Protein AF-A0A376U9Q4-F1 (afdb_monomer)

Nearest PDB structures (foldseek):
  2p2d-assembly1_C  TM=9.957E-01  e=1.072E-28  Escherichia coli
  3ntx-assembly1_A  TM=9.933E-01  e=1.087E-26  Yersinia pestis CO92
  7r6a-assembly1_B  TM=9.869E-01  e=3.652E-27  Yersinia pestis
  7r6b-assembly1_A  TM=9.913E-01  e=2.201E-26  Yersinia pestis
  7r6a-assembly1_A  TM=9.857E-01  e=1.405E-26  Yersinia pestis

Sequence (189 aa):
MQKKSIYVAYTGGTIGMQRSEQGYIPVSGHLQRQLALMPEFHRPEMPDFTIHEYTPLMDSSDMTPEDWQHIAEDIKAHYDDYDGFVILHGTDTMAYTASALSFMLENLGKPVIVTGSQIPLAELRSDGQINLLNALYVAANYPINEVTLFSITDCIAATALPKPMPMVLMRLPLQTFLRYWKLVSIFVV

Structure (mmCIF, N/CA/C/O backbone):
data_AF-A0A376U9Q4-F1
#
_entry.id   AF-A0A376U9Q4-F1
#
loop_
_atom_site.group_PDB
_atom_site.id
_atom_site.type_symbol
_atom_site.label_atom_id
_atom_site.label_alt_id
_atom_site.label_comp_id
_atom_site.label_asym_id
_atom_site.label_entity_id
_atom_site.label_seq_id
_atom_site.pdbx_PDB_ins_code
_atom_site.Cartn_x
_atom_site.Cartn_y
_atom_site.Cartn_z
_atom_site.occupancy
_atom_site.B_iso_or_equiv
_atom_site.auth_seq_id
_atom_site.auth_comp_id
_atom_site.auth_asym_id
_atom_site.auth_atom_id
_atom_site.pdbx_PDB_model_num
ATOM 1 N N . MET A 1 1 ? -11.060 -3.683 23.385 1.00 64.06 1 MET A N 1
ATOM 2 C CA . MET A 1 1 ? -11.154 -2.928 22.117 1.00 64.06 1 MET A CA 1
ATOM 3 C C . MET A 1 1 ? -11.288 -3.928 20.988 1.00 64.06 1 MET A C 1
ATOM 5 O O . MET A 1 1 ? -10.670 -4.981 21.077 1.00 64.06 1 MET A O 1
ATOM 9 N N . GLN A 1 2 ? -12.126 -3.644 19.993 1.00 82.81 2 GLN A N 1
ATOM 10 C CA . GLN A 1 2 ? -12.259 -4.490 18.806 1.00 82.81 2 GLN A CA 1
ATOM 11 C C . GLN A 1 2 ? -10.971 -4.408 17.978 1.00 82.81 2 GLN A C 1
ATOM 13 O O . GLN A 1 2 ? -10.415 -3.318 17.831 1.00 82.81 2 GLN A O 1
ATOM 18 N N . LYS A 1 3 ? -10.487 -5.555 17.491 1.00 91.69 3 LYS A N 1
ATOM 19 C CA . LYS A 1 3 ? -9.317 -5.618 16.612 1.00 91.69 3 LYS A CA 1
ATOM 20 C C . LYS A 1 3 ? -9.657 -4.921 15.291 1.00 91.69 3 LYS A C 1
ATOM 22 O O . LYS A 1 3 ? -10.745 -5.130 14.760 1.00 91.69 3 LYS A O 1
ATOM 27 N N . LYS A 1 4 ? -8.765 -4.046 14.832 1.00 97.00 4 LYS A N 1
ATOM 28 C CA . LYS A 1 4 ? -8.937 -3.265 13.603 1.00 97.00 4 LYS A CA 1
ATOM 29 C C . LYS A 1 4 ? -8.665 -4.125 12.375 1.00 97.00 4 LYS A C 1
ATOM 31 O O . LYS A 1 4 ? -7.801 -4.996 12.447 1.00 97.00 4 LYS A O 1
ATOM 36 N N . SER A 1 5 ? -9.375 -3.857 11.281 1.00 98.06 5 SER A N 1
ATOM 37 C CA . SER A 1 5 ? -9.178 -4.527 9.991 1.00 98.06 5 SER A CA 1
ATOM 38 C C . SER A 1 5 ? -8.695 -3.525 8.945 1.00 98.06 5 SER A C 1
ATOM 40 O O . SER A 1 5 ? -9.362 -2.520 8.702 1.00 98.06 5 SER A O 1
ATOM 42 N N . ILE A 1 6 ? -7.537 -3.775 8.335 1.00 98.56 6 ILE A N 1
ATOM 43 C CA . ILE A 1 6 ? -6.883 -2.869 7.381 1.00 98.56 6 ILE A CA 1
ATOM 44 C C . ILE A 1 6 ? -6.894 -3.474 5.976 1.00 98.56 6 ILE A C 1
ATOM 46 O O . ILE A 1 6 ? -6.495 -4.621 5.769 1.00 98.56 6 ILE A O 1
ATOM 50 N N . TYR A 1 7 ? -7.321 -2.692 4.991 1.00 98.81 7 TYR A N 1
ATOM 51 C CA . TYR A 1 7 ? -7.231 -3.081 3.589 1.00 98.81 7 TYR A CA 1
ATOM 52 C C . TYR A 1 7 ? -5.847 -2.757 3.037 1.00 98.81 7 TYR A C 1
ATOM 54 O O . TYR A 1 7 ? -5.344 -1.651 3.234 1.00 98.81 7 TYR A O 1
ATOM 62 N N . VAL A 1 8 ? -5.236 -3.698 2.325 1.00 98.75 8 VAL A N 1
ATOM 63 C CA . VAL A 1 8 ? -3.934 -3.518 1.684 1.00 98.75 8 VAL A CA 1
ATOM 64 C C . VAL A 1 8 ? -4.102 -3.667 0.176 1.00 98.75 8 VAL A C 1
ATOM 66 O O . VAL A 1 8 ? -4.227 -4.782 -0.329 1.00 98.75 8 VAL A O 1
ATOM 69 N N . ALA A 1 9 ? -4.066 -2.550 -0.547 1.00 98.62 9 ALA A N 1
ATOM 70 C CA . ALA A 1 9 ? -4.024 -2.553 -2.004 1.00 98.62 9 ALA A CA 1
ATOM 71 C C . ALA A 1 9 ? -2.575 -2.766 -2.455 1.00 98.62 9 ALA A C 1
ATOM 73 O O . ALA A 1 9 ? -1.738 -1.870 -2.325 1.00 98.62 9 ALA A O 1
ATOM 74 N N . TYR A 1 10 ? -2.260 -3.955 -2.964 1.00 98.44 10 TYR A N 1
ATOM 75 C CA . TYR A 1 10 ? -0.964 -4.243 -3.564 1.00 98.44 10 TYR A CA 1
ATOM 76 C C . TYR A 1 10 ? -0.997 -3.912 -5.052 1.00 98.44 10 TYR A C 1
ATOM 78 O O . TYR A 1 10 ? -1.326 -4.756 -5.886 1.00 98.44 10 TYR A O 1
ATOM 86 N N . THR A 1 11 ? -0.668 -2.655 -5.361 1.00 97.62 11 THR A N 1
ATOM 87 C CA . THR A 1 11 ? -0.700 -2.126 -6.728 1.00 97.62 11 THR A CA 1
ATOM 88 C C . THR A 1 11 ? 0.536 -2.536 -7.514 1.00 97.62 11 THR A C 1
ATOM 90 O O . THR A 1 11 ? 0.445 -2.761 -8.715 1.00 97.62 11 THR A O 1
ATOM 93 N N . GLY A 1 12 ? 1.683 -2.671 -6.843 1.00 95.94 12 GLY A N 1
ATOM 94 C CA . GLY A 1 12 ? 2.939 -3.068 -7.463 1.00 95.94 12 GLY A CA 1
ATOM 95 C C . GLY A 1 12 ? 4.167 -2.594 -6.698 1.00 95.94 12 GLY A C 1
ATOM 96 O O . GLY A 1 12 ? 4.143 -2.394 -5.482 1.00 95.94 12 GLY A O 1
ATOM 97 N N . GLY A 1 13 ? 5.267 -2.437 -7.428 1.00 94.56 13 GLY A N 1
ATOM 98 C CA . GLY A 1 13 ? 6.561 -2.060 -6.868 1.00 94.56 13 GLY A CA 1
ATOM 99 C C . GLY A 1 13 ? 7.387 -3.221 -6.311 1.00 94.56 13 GLY A C 1
ATOM 100 O O . GLY A 1 13 ? 6.936 -4.363 -6.176 1.00 94.56 13 GLY A O 1
ATOM 101 N N . THR A 1 14 ? 8.633 -2.893 -5.973 1.00 94.94 14 THR A N 1
ATOM 102 C CA . THR A 1 14 ? 9.690 -3.840 -5.591 1.00 94.94 14 THR A CA 1
ATOM 103 C C . THR A 1 14 ? 9.356 -4.674 -4.354 1.00 94.94 14 THR A C 1
ATOM 105 O O . THR A 1 14 ? 9.837 -5.799 -4.232 1.00 94.94 14 THR A O 1
ATOM 108 N N . ILE A 1 15 ? 8.496 -4.177 -3.457 1.00 96.19 15 ILE A N 1
ATOM 109 C CA . ILE A 1 15 ? 8.206 -4.806 -2.159 1.00 96.19 15 ILE A CA 1
ATOM 110 C C . ILE A 1 15 ? 7.733 -6.261 -2.259 1.00 96.19 15 ILE A C 1
ATOM 112 O O . ILE A 1 15 ? 8.136 -7.081 -1.438 1.00 96.19 15 ILE A O 1
ATOM 116 N N . GLY A 1 16 ? 6.926 -6.606 -3.263 1.00 94.06 16 GLY A N 1
ATOM 117 C CA . GLY A 1 16 ? 6.430 -7.973 -3.462 1.00 94.06 16 GLY A CA 1
ATOM 118 C C . GLY A 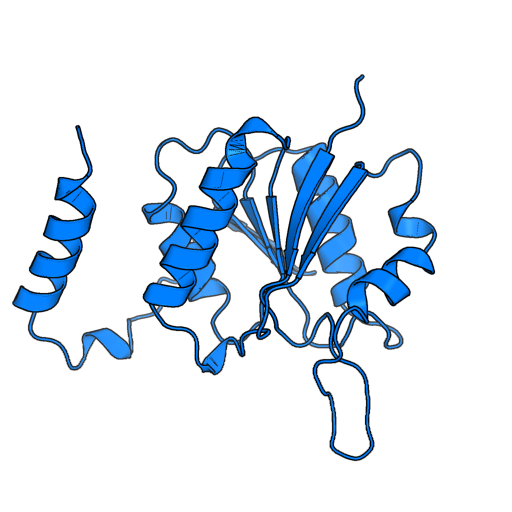1 16 ? 7.156 -8.763 -4.554 1.00 94.06 16 GLY A C 1
ATOM 119 O O . GLY A 1 16 ? 6.706 -9.853 -4.908 1.00 94.06 16 GLY A O 1
ATOM 120 N N . MET A 1 17 ? 8.259 -8.240 -5.102 1.00 94.88 17 MET A N 1
ATOM 121 C CA . MET A 1 17 ? 9.028 -8.931 -6.137 1.00 94.88 17 MET A CA 1
ATOM 122 C C . MET A 1 17 ? 9.872 -10.079 -5.570 1.00 94.88 17 MET A C 1
ATOM 124 O O . MET A 1 17 ? 10.271 -10.085 -4.409 1.00 94.88 17 MET A O 1
ATOM 128 N N . GLN A 1 18 ? 10.192 -11.046 -6.425 1.00 93.88 18 GLN A N 1
ATOM 129 C CA . GLN A 1 18 ? 11.070 -12.166 -6.110 1.00 93.88 18 GLN A CA 1
ATOM 130 C C . GLN A 1 18 ? 12.381 -12.045 -6.891 1.00 93.88 18 GLN A C 1
ATOM 132 O O . GLN A 1 18 ? 12.393 -11.658 -8.061 1.00 93.88 18 GLN A O 1
ATOM 137 N N . ARG A 1 19 ? 13.501 -12.418 -6.265 1.00 91.62 19 ARG A N 1
ATOM 138 C CA . ARG A 1 19 ? 14.797 -12.495 -6.943 1.00 91.62 19 ARG A CA 1
ATOM 139 C C . ARG A 1 19 ? 14.831 -13.627 -7.970 1.00 91.62 19 ARG A C 1
ATOM 141 O O . ARG A 1 19 ? 14.451 -14.759 -7.676 1.00 91.62 19 ARG A O 1
ATOM 148 N N . SER A 1 20 ? 15.345 -13.316 -9.155 1.00 91.81 20 SER A N 1
ATOM 149 C CA . SER A 1 20 ? 15.610 -14.248 -10.253 1.00 91.81 20 SER A CA 1
ATOM 150 C C . SER A 1 20 ? 17.009 -14.015 -10.839 1.00 91.81 20 SER A C 1
ATOM 152 O O . SER A 1 20 ? 17.710 -13.077 -10.449 1.00 91.81 20 SER A O 1
ATOM 154 N N . GLU A 1 21 ? 17.419 -14.843 -11.803 1.00 90.12 21 GLU A N 1
ATOM 155 C CA . GLU A 1 21 ? 18.674 -14.649 -12.549 1.00 90.12 21 GLU A CA 1
ATOM 156 C C . GLU A 1 21 ? 18.692 -13.343 -13.365 1.00 90.12 21 GLU A C 1
ATOM 158 O O . GLU A 1 21 ? 19.761 -12.806 -13.642 1.00 90.12 21 GLU A O 1
ATOM 163 N N . GLN A 1 22 ? 17.518 -12.805 -13.711 1.00 87.25 22 GLN A N 1
ATOM 164 C CA . GLN A 1 22 ? 17.353 -11.577 -14.497 1.00 87.25 22 GLN A CA 1
ATOM 165 C C . GLN A 1 22 ? 17.114 -10.331 -13.625 1.00 87.25 22 GLN A C 1
ATOM 167 O O . GLN A 1 22 ? 16.769 -9.272 -14.140 1.00 87.25 22 GLN A O 1
ATOM 172 N N . GLY A 1 23 ? 17.296 -10.443 -12.306 1.00 90.00 23 GLY A N 1
ATOM 173 C CA . GLY A 1 23 ? 16.960 -9.393 -11.343 1.00 90.00 23 GLY A CA 1
ATOM 174 C C . GLY A 1 23 ? 15.641 -9.669 -10.622 1.00 90.00 23 GLY A C 1
ATOM 175 O O . GLY A 1 23 ? 15.227 -10.823 -10.487 1.00 90.00 23 GLY A O 1
ATOM 176 N N . TYR A 1 24 ? 14.999 -8.623 -10.106 1.00 91.62 24 TYR A N 1
ATOM 177 C CA . TYR A 1 24 ? 13.727 -8.748 -9.393 1.00 91.62 24 TYR A CA 1
ATOM 178 C C . TYR A 1 24 ? 12.557 -8.791 -10.371 1.00 91.62 24 TYR A C 1
ATOM 180 O O . TYR A 1 24 ? 12.460 -7.954 -11.263 1.00 91.62 24 TYR A O 1
ATOM 188 N N . ILE A 1 25 ? 11.682 -9.779 -10.196 1.00 91.81 25 ILE A N 1
ATOM 189 C CA . ILE A 1 25 ? 10.509 -9.987 -11.046 1.00 91.81 25 ILE A CA 1
ATOM 190 C C . ILE A 1 25 ? 9.232 -10.041 -10.199 1.00 91.81 25 ILE A C 1
ATOM 192 O O . ILE A 1 25 ? 9.258 -10.583 -9.087 1.00 91.81 25 ILE A O 1
ATOM 196 N N . PRO A 1 26 ? 8.100 -9.512 -10.693 1.00 91.75 26 PRO A N 1
ATOM 197 C CA . PRO A 1 26 ? 6.814 -9.692 -10.035 1.00 91.75 26 PRO A CA 1
ATOM 198 C C . PRO A 1 26 ? 6.381 -11.160 -10.126 1.00 91.75 26 PRO A C 1
ATOM 200 O O . PRO A 1 26 ? 6.439 -11.776 -11.191 1.00 91.75 26 PRO A O 1
ATOM 203 N N . VAL A 1 27 ? 5.933 -11.732 -9.008 1.00 92.88 27 VAL A N 1
ATOM 204 C CA . VAL A 1 27 ? 5.419 -13.107 -8.951 1.00 92.88 27 VAL A CA 1
ATOM 205 C C . VAL A 1 27 ? 4.092 -13.098 -8.209 1.00 92.88 27 VAL A C 1
ATOM 207 O O . VAL A 1 27 ? 4.044 -12.764 -7.026 1.00 92.88 27 VAL A O 1
ATOM 210 N N . SER A 1 28 ? 3.019 -13.504 -8.888 1.00 92.25 28 SER A N 1
ATOM 211 C CA . SER A 1 28 ? 1.679 -13.437 -8.303 1.00 92.25 28 SER A CA 1
ATOM 212 C C . SER A 1 28 ? 1.546 -14.289 -7.035 1.00 92.25 28 SER A C 1
ATOM 214 O O . SER A 1 28 ? 2.066 -15.417 -6.930 1.00 92.25 28 SER A O 1
ATOM 216 N N . GLY A 1 29 ? 0.895 -13.718 -6.025 1.00 93.62 29 GLY A N 1
ATOM 217 C CA . GLY A 1 29 ? 0.719 -14.318 -4.710 1.00 93.62 29 GLY A CA 1
ATOM 218 C C . GLY A 1 29 ? 2.006 -14.431 -3.882 1.00 93.62 29 GLY A C 1
ATOM 219 O O . GLY A 1 29 ? 1.984 -15.060 -2.822 1.00 93.62 29 GLY A O 1
ATOM 220 N N . HIS A 1 30 ? 3.155 -13.931 -4.363 1.00 95.12 30 HIS A N 1
ATOM 221 C CA . HIS A 1 30 ? 4.431 -14.078 -3.654 1.00 95.12 30 HIS A CA 1
ATOM 222 C C . HIS A 1 30 ? 4.413 -13.321 -2.329 1.00 95.12 30 HIS A C 1
ATOM 224 O O . HIS A 1 30 ? 4.737 -13.911 -1.301 1.00 95.12 30 HIS A O 1
ATOM 230 N N . LEU A 1 31 ? 3.961 -12.065 -2.334 1.00 95.31 31 LEU A N 1
ATOM 231 C CA . LEU A 1 31 ? 3.885 -11.228 -1.138 1.00 95.31 31 LEU A CA 1
ATOM 232 C C . LEU A 1 31 ? 3.032 -11.876 -0.034 1.00 95.31 31 LEU A C 1
ATOM 234 O O . LEU A 1 31 ? 3.469 -11.978 1.108 1.00 95.31 31 LEU A O 1
ATOM 238 N N . GLN A 1 32 ? 1.847 -12.379 -0.378 1.00 95.56 32 GLN A N 1
ATOM 239 C CA . GLN A 1 32 ? 0.914 -13.024 0.549 1.00 95.56 32 GLN A CA 1
ATOM 240 C C . GLN A 1 32 ? 1.532 -14.292 1.147 1.00 95.56 32 G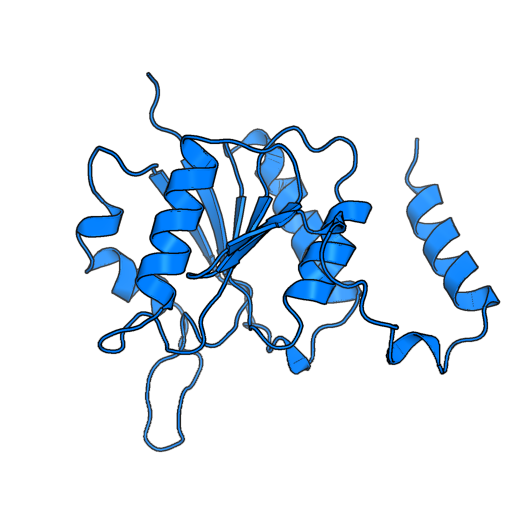LN A C 1
ATOM 242 O O . GLN A 1 32 ? 1.419 -14.522 2.350 1.00 95.56 32 GLN A O 1
ATOM 247 N N . ARG A 1 33 ? 2.234 -15.097 0.331 1.00 96.31 33 ARG A N 1
ATOM 248 C CA . ARG A 1 33 ? 2.966 -16.279 0.818 1.00 96.31 33 ARG A CA 1
ATOM 249 C C . ARG A 1 33 ? 4.082 -15.897 1.789 1.00 96.31 33 ARG A C 1
ATOM 251 O O . ARG A 1 33 ? 4.243 -16.582 2.791 1.00 96.31 33 ARG A O 1
ATOM 258 N N . GLN A 1 34 ? 4.828 -14.824 1.522 1.00 95.62 34 GLN A N 1
ATOM 259 C CA . GLN A 1 34 ? 5.885 -14.354 2.426 1.00 95.62 34 GLN A CA 1
ATOM 260 C C . GLN A 1 34 ? 5.311 -13.850 3.751 1.00 95.62 34 GLN A C 1
ATOM 262 O O . GLN A 1 34 ? 5.764 -14.267 4.812 1.00 95.62 34 GLN A O 1
ATOM 267 N N . LEU A 1 35 ? 4.261 -13.027 3.705 1.00 95.75 35 LEU A N 1
ATOM 268 C CA . LEU A 1 35 ? 3.619 -12.493 4.907 1.00 95.75 35 LEU A CA 1
ATOM 269 C C . LEU A 1 35 ? 2.990 -13.588 5.773 1.00 95.75 35 LEU A C 1
ATOM 271 O O . LEU A 1 35 ? 3.031 -13.497 6.996 1.00 95.75 35 LEU A O 1
ATOM 275 N N . ALA A 1 36 ? 2.464 -14.659 5.174 1.00 94.94 36 ALA A N 1
ATOM 276 C CA . ALA A 1 36 ? 1.971 -15.819 5.917 1.00 94.94 36 ALA A CA 1
ATOM 277 C C . ALA A 1 36 ? 3.074 -16.547 6.716 1.00 94.94 36 ALA A C 1
ATOM 279 O O . ALA A 1 36 ? 2.773 -17.210 7.706 1.00 94.94 36 ALA A O 1
ATOM 280 N N . LEU A 1 37 ? 4.341 -16.424 6.304 1.00 95.31 37 LEU A N 1
ATOM 281 C CA . LEU A 1 37 ? 5.495 -17.047 6.960 1.00 95.31 37 LEU A CA 1
ATOM 282 C C . LEU A 1 37 ? 6.164 -16.146 8.009 1.00 95.31 37 LEU A C 1
ATOM 284 O O . LEU A 1 37 ? 7.069 -16.615 8.695 1.00 95.31 37 LEU A O 1
ATOM 288 N N . MET A 1 38 ? 5.740 -14.885 8.139 1.00 95.19 38 MET A N 1
ATOM 289 C CA . MET A 1 38 ? 6.339 -13.874 9.018 1.00 95.19 38 MET A CA 1
ATOM 290 C C . MET A 1 38 ? 5.471 -13.649 10.270 1.00 95.19 38 MET A C 1
ATOM 292 O O . MET A 1 38 ? 4.464 -12.937 10.195 1.00 95.19 38 MET A O 1
ATOM 296 N N . PRO A 1 39 ? 5.810 -14.247 11.434 1.00 95.50 39 PRO A N 1
ATOM 297 C CA . PRO A 1 39 ? 4.971 -14.202 12.636 1.00 95.50 39 PRO A CA 1
ATOM 298 C C . PRO A 1 39 ? 4.702 -12.790 13.165 1.00 95.50 39 PRO A C 1
ATOM 300 O O . PRO A 1 39 ? 3.685 -12.561 13.816 1.00 95.50 39 PRO A O 1
ATOM 303 N N . GLU A 1 40 ? 5.597 -11.842 12.895 1.00 95.00 40 GLU A N 1
ATOM 304 C CA . GLU A 1 40 ? 5.493 -10.445 13.307 1.00 95.00 40 GLU A CA 1
ATOM 305 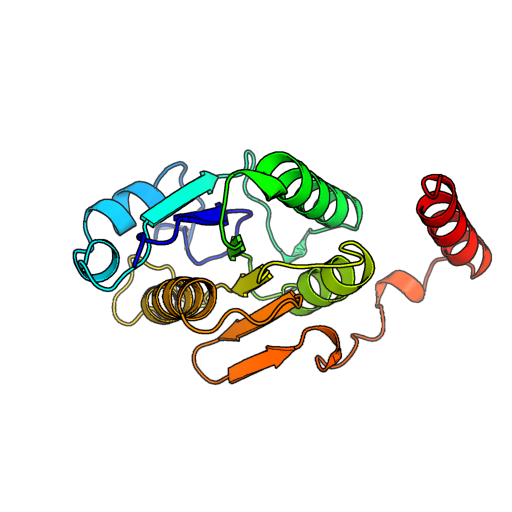C C . GLU A 1 40 ? 4.227 -9.749 12.786 1.00 95.00 40 GLU A C 1
ATOM 307 O O . GLU A 1 40 ? 3.686 -8.906 13.498 1.00 95.00 40 GLU A O 1
ATOM 312 N N . PHE A 1 41 ? 3.698 -10.155 11.624 1.00 96.06 41 PHE A N 1
ATOM 313 C CA . PHE A 1 41 ? 2.448 -9.625 11.058 1.00 96.06 41 PHE A CA 1
ATOM 314 C C . PHE A 1 41 ? 1.185 -10.222 11.694 1.00 96.06 41 PHE A C 1
ATOM 316 O O . PHE A 1 41 ? 0.113 -9.635 11.584 1.00 96.06 41 PHE A O 1
ATOM 323 N N . HIS A 1 42 ? 1.303 -11.356 12.391 1.00 95.81 42 HIS A N 1
ATOM 324 C CA . HIS A 1 42 ? 0.171 -12.099 12.976 1.00 95.81 42 HIS A CA 1
ATOM 325 C C . HIS A 1 42 ? 0.107 -11.983 14.499 1.00 95.81 42 HIS A C 1
ATOM 327 O O . HIS A 1 42 ? -0.633 -12.707 15.170 1.00 95.81 42 HIS A O 1
ATOM 333 N N . ARG A 1 43 ? 0.910 -11.083 15.065 1.00 95.62 43 ARG A N 1
ATOM 334 C CA . ARG A 1 43 ? 0.938 -10.821 16.499 1.00 95.62 43 ARG A CA 1
ATOM 335 C C . ARG A 1 43 ? -0.408 -10.276 17.003 1.00 95.62 43 ARG A C 1
ATOM 337 O O . ARG A 1 43 ? -1.081 -9.554 16.270 1.00 95.62 43 ARG A O 1
ATOM 344 N N . PRO A 1 44 ? -0.796 -10.545 18.265 1.00 94.19 44 PRO A N 1
ATOM 345 C CA . PRO A 1 44 ? -2.043 -10.025 18.835 1.00 94.19 44 PRO A CA 1
ATOM 346 C C . PRO A 1 44 ? -2.160 -8.496 18.811 1.00 94.19 44 PRO A C 1
ATOM 348 O O . PRO A 1 44 ? -3.270 -7.973 18.768 1.00 94.19 44 PRO A O 1
ATOM 351 N N . GLU A 1 45 ? -1.028 -7.788 18.858 1.00 94.31 45 GLU A N 1
ATOM 352 C CA . GLU A 1 45 ? -0.961 -6.324 18.834 1.00 94.31 45 GLU A CA 1
ATOM 353 C C . GLU A 1 45 ? -1.118 -5.725 17.425 1.00 94.31 45 GLU A C 1
ATOM 355 O O . GLU A 1 45 ? -1.367 -4.526 17.296 1.00 94.31 45 GLU A O 1
ATOM 360 N N . MET A 1 46 ? -0.976 -6.539 16.374 1.00 96.81 46 MET A N 1
ATOM 361 C CA . MET A 1 46 ? -1.158 -6.112 14.986 1.00 96.81 46 MET A CA 1
ATOM 362 C C . MET A 1 46 ? -2.638 -6.155 14.592 1.00 96.81 46 MET A C 1
ATOM 364 O O . MET A 1 46 ? -3.368 -7.020 15.081 1.00 96.81 46 MET A O 1
ATOM 368 N N . PRO A 1 47 ? -3.109 -5.256 13.709 1.00 97.38 47 PRO A N 1
ATOM 369 C CA . PRO A 1 47 ? -4.452 -5.365 13.148 1.00 97.38 47 PRO A CA 1
ATOM 370 C C . PRO A 1 47 ? -4.595 -6.616 12.275 1.00 97.38 47 PRO A C 1
ATOM 372 O O . PRO A 1 47 ? -3.609 -7.174 11.795 1.00 97.38 47 PRO A O 1
ATOM 375 N N . ASP A 1 48 ? -5.836 -7.033 12.038 1.00 97.81 48 ASP A N 1
ATOM 376 C CA . ASP A 1 48 ? -6.117 -7.919 10.911 1.00 97.81 48 ASP A CA 1
ATOM 377 C C . ASP A 1 48 ? -5.937 -7.130 9.611 1.00 97.81 48 ASP A C 1
ATOM 379 O O . ASP A 1 48 ? -6.151 -5.915 9.570 1.00 97.81 48 ASP A O 1
ATOM 383 N N . PHE A 1 49 ? -5.531 -7.799 8.537 1.00 98.12 49 PHE A N 1
ATOM 384 C CA . PHE A 1 49 ? -5.399 -7.152 7.240 1.00 98.12 49 PHE A CA 1
ATOM 385 C C . PHE A 1 49 ? -5.788 -8.086 6.100 1.00 98.12 49 PHE A C 1
ATOM 387 O O . PHE A 1 49 ? -5.631 -9.303 6.186 1.00 98.12 49 PHE A O 1
ATOM 394 N N . THR A 1 50 ? -6.311 -7.507 5.022 1.00 98.44 50 THR A N 1
ATOM 395 C CA . THR A 1 50 ? -6.650 -8.222 3.784 1.00 98.44 50 THR A CA 1
ATOM 396 C C . THR A 1 50 ? -5.859 -7.627 2.634 1.00 98.44 50 THR A C 1
ATOM 398 O O . THR A 1 50 ? -5.851 -6.412 2.471 1.00 98.44 50 THR A O 1
ATOM 401 N N . ILE A 1 51 ? -5.198 -8.471 1.840 1.00 98.25 51 ILE A N 1
ATOM 402 C CA . ILE A 1 51 ? -4.416 -8.029 0.680 1.00 98.25 51 ILE A CA 1
ATOM 403 C C . ILE A 1 51 ? -5.222 -8.253 -0.592 1.00 98.25 51 ILE A C 1
ATOM 405 O O . ILE A 1 51 ? -5.567 -9.392 -0.908 1.00 98.25 51 ILE A O 1
ATOM 409 N N . HIS A 1 52 ? -5.436 -7.178 -1.342 1.00 98.38 52 HIS A N 1
ATOM 410 C CA . HIS A 1 52 ? -5.905 -7.217 -2.718 1.00 98.38 52 HIS A CA 1
ATOM 411 C C . HIS A 1 52 ? -4.723 -6.963 -3.659 1.00 98.38 52 HIS A C 1
ATOM 413 O O . HIS A 1 52 ? -4.169 -5.868 -3.699 1.00 98.38 52 HIS A O 1
ATOM 419 N N . GLU A 1 53 ? -4.296 -7.999 -4.381 1.00 98.19 53 GLU A N 1
ATOM 420 C CA . GLU A 1 53 ? -3.226 -7.908 -5.380 1.00 98.19 53 GLU A CA 1
ATOM 421 C C . GLU A 1 53 ? -3.800 -7.533 -6.742 1.00 98.19 53 GLU A C 1
ATOM 423 O O . GLU A 1 53 ? -4.675 -8.223 -7.266 1.00 98.19 53 GLU A O 1
ATOM 428 N N . TYR A 1 54 ? -3.280 -6.456 -7.327 1.00 97.38 54 TYR A N 1
ATOM 429 C CA . TYR A 1 54 ? -3.741 -5.970 -8.620 1.00 97.38 54 TYR A CA 1
ATOM 430 C C . TYR A 1 54 ? -3.275 -6.899 -9.739 1.00 97.38 54 TYR A C 1
ATOM 432 O O . TYR A 1 54 ? -2.191 -7.482 -9.694 1.00 97.38 54 TYR A O 1
ATOM 440 N N . THR A 1 55 ? -4.108 -7.032 -10.770 1.00 93.62 55 THR A N 1
ATOM 441 C CA . THR A 1 55 ? -3.809 -7.852 -11.946 1.00 93.62 55 THR A CA 1
ATOM 442 C C . THR A 1 55 ? -4.039 -7.031 -13.221 1.00 93.62 55 THR A C 1
ATOM 444 O O . THR A 1 55 ? -5.194 -6.768 -13.556 1.00 93.62 55 THR A O 1
ATOM 447 N N . PRO A 1 56 ? -2.981 -6.655 -13.965 1.00 92.62 56 PRO A N 1
ATOM 448 C CA . PRO A 1 56 ? -1.564 -6.874 -13.655 1.00 92.62 56 PRO A CA 1
ATOM 449 C C . PRO A 1 56 ? -1.064 -5.986 -12.501 1.00 92.62 56 PRO A C 1
ATOM 451 O O . PRO A 1 56 ? -1.651 -4.948 -12.207 1.00 92.62 56 PRO A O 1
ATOM 454 N N . LEU A 1 57 ? 0.056 -6.381 -11.886 1.00 94.25 57 LEU A N 1
ATOM 455 C CA . LEU A 1 57 ? 0.828 -5.478 -11.029 1.00 94.25 57 LEU A CA 1
ATOM 456 C C . LEU A 1 57 ? 1.394 -4.332 -11.874 1.00 94.25 57 LEU A C 1
ATOM 458 O O . LEU A 1 57 ? 1.863 -4.552 -12.992 1.00 94.25 57 LEU A O 1
ATOM 462 N N . MET A 1 58 ? 1.368 -3.127 -11.321 1.00 92.44 58 MET A N 1
ATOM 463 C CA . MET A 1 58 ? 1.773 -1.894 -11.986 1.00 92.44 58 MET A CA 1
ATOM 464 C C . MET A 1 58 ? 3.234 -1.551 -11.674 1.00 92.44 58 MET A C 1
ATOM 466 O O . MET A 1 58 ? 3.683 -1.641 -10.525 1.00 92.44 58 MET A O 1
ATOM 470 N N . ASP A 1 59 ? 3.978 -1.124 -12.695 1.00 91.00 59 ASP A N 1
ATOM 471 C CA . ASP A 1 59 ? 5.251 -0.432 -12.501 1.00 91.00 59 ASP A CA 1
ATOM 472 C C . ASP A 1 59 ? 4.955 1.040 -12.200 1.00 91.00 59 ASP A C 1
ATOM 474 O O . ASP A 1 59 ? 4.278 1.720 -12.970 1.00 91.00 59 ASP A O 1
ATOM 478 N N . SER A 1 60 ? 5.454 1.549 -11.071 1.00 88.12 60 SER A N 1
ATOM 479 C CA . SER A 1 60 ? 5.230 2.943 -10.690 1.00 88.12 60 SER A CA 1
ATOM 480 C C . SER A 1 60 ? 5.758 3.930 -11.732 1.00 88.12 60 SER A C 1
ATOM 482 O O . SER A 1 60 ? 5.173 4.999 -11.891 1.00 88.12 60 SER A O 1
ATOM 484 N N . SER A 1 61 ? 6.830 3.590 -12.451 1.00 86.88 61 SER A N 1
ATOM 485 C CA . SER A 1 61 ? 7.389 4.455 -13.494 1.00 86.88 61 SER A CA 1
ATOM 486 C C . SER A 1 61 ? 6.447 4.646 -14.692 1.00 86.88 61 SER A C 1
ATOM 488 O O . SER A 1 61 ? 6.541 5.670 -15.370 1.00 86.88 61 SER A O 1
ATOM 490 N N . ASP A 1 62 ? 5.506 3.721 -14.901 1.00 88.88 62 ASP A N 1
ATOM 491 C CA . ASP A 1 62 ? 4.545 3.738 -16.010 1.00 88.88 62 ASP A CA 1
ATOM 492 C C . ASP A 1 62 ? 3.144 4.220 -15.599 1.00 88.88 62 ASP A C 1
ATOM 494 O O . ASP A 1 62 ? 2.238 4.255 -16.432 1.00 88.88 62 ASP A O 1
ATOM 498 N N . MET A 1 63 ? 2.950 4.609 -14.334 1.00 90.88 63 MET A N 1
ATOM 499 C CA . MET A 1 63 ? 1.627 4.976 -13.835 1.00 90.88 63 MET A CA 1
ATOM 500 C C . MET A 1 63 ? 1.064 6.255 -14.451 1.00 90.88 63 MET A C 1
ATOM 502 O O . MET A 1 63 ? 1.738 7.286 -14.560 1.00 90.88 63 MET A O 1
ATOM 506 N N . THR A 1 64 ? -0.228 6.207 -14.757 1.00 92.00 64 THR A N 1
ATOM 507 C CA . THR A 1 64 ? -0.999 7.302 -15.337 1.00 92.00 64 THR A CA 1
ATOM 508 C C . THR A 1 64 ? -2.108 7.779 -14.387 1.00 92.00 64 THR A C 1
ATOM 510 O O . THR A 1 64 ? -2.395 7.146 -13.368 1.00 92.00 64 THR A O 1
ATOM 513 N N . PRO A 1 65 ? -2.771 8.915 -14.682 1.00 93.12 65 PRO A N 1
ATOM 514 C CA . PRO A 1 65 ? -3.921 9.363 -13.899 1.00 93.12 65 PRO A CA 1
ATOM 515 C C . PRO A 1 65 ? -5.074 8.352 -13.835 1.00 93.12 65 PRO A C 1
ATOM 517 O O . PRO A 1 65 ? -5.814 8.333 -12.854 1.00 93.12 65 PRO A O 1
ATOM 520 N N . GLU A 1 66 ? -5.230 7.511 -14.858 1.00 94.19 66 GLU A N 1
ATOM 521 C CA . GLU A 1 66 ? -6.206 6.421 -14.873 1.00 94.19 66 GLU A CA 1
ATOM 522 C C . GLU A 1 66 ? -5.901 5.370 -13.793 1.00 94.19 66 GLU A C 1
ATOM 524 O O . GLU A 1 66 ? -6.825 4.873 -13.151 1.00 94.19 66 GLU A O 1
ATOM 529 N N . ASP A 1 67 ? -4.624 5.097 -13.514 1.00 95.81 67 ASP A N 1
ATOM 530 C CA . ASP A 1 67 ? -4.227 4.195 -12.429 1.00 95.81 67 ASP A CA 1
ATOM 531 C C . ASP A 1 67 ? -4.543 4.800 -11.055 1.00 95.81 67 ASP A C 1
ATOM 533 O O . ASP A 1 67 ? -4.997 4.102 -10.148 1.00 95.81 67 ASP A O 1
ATOM 537 N N . TRP A 1 68 ? -4.379 6.118 -10.890 1.00 96.25 68 TRP A N 1
ATOM 538 C CA . TRP A 1 68 ? -4.783 6.805 -9.655 1.00 96.25 68 TRP A CA 1
ATOM 539 C C . TRP A 1 68 ? -6.297 6.746 -9.442 1.00 96.25 68 TRP A C 1
ATOM 541 O O . TRP A 1 68 ? -6.750 6.549 -8.314 1.00 96.25 68 TRP A O 1
ATOM 551 N N . GLN A 1 69 ? -7.074 6.879 -10.522 1.00 95.50 69 GLN A N 1
ATOM 552 C CA . GLN A 1 69 ? -8.527 6.719 -10.493 1.00 95.50 69 GLN A CA 1
ATOM 553 C C . GLN A 1 69 ? -8.917 5.302 -10.078 1.00 95.50 69 GLN A C 1
ATOM 555 O O . GLN A 1 69 ? -9.757 5.150 -9.195 1.00 95.50 69 GLN A O 1
ATOM 560 N N . HIS A 1 70 ? -8.254 4.283 -10.627 1.00 97.88 70 HIS A N 1
ATOM 561 C CA . HIS A 1 70 ? -8.474 2.893 -10.236 1.00 97.88 70 HIS A CA 1
ATOM 562 C C . HIS A 1 70 ? -8.205 2.679 -8.737 1.00 97.88 70 HIS A C 1
ATOM 564 O O . HIS A 1 70 ? -9.047 2.119 -8.038 1.00 97.88 70 HIS A O 1
ATOM 570 N N . ILE A 1 71 ? -7.090 3.195 -8.207 1.00 98.19 71 ILE A N 1
ATOM 571 C CA . ILE A 1 71 ? -6.780 3.089 -6.770 1.00 98.19 71 ILE A CA 1
ATOM 572 C C . ILE A 1 71 ? -7.844 3.800 -5.917 1.00 98.19 71 ILE A C 1
ATOM 574 O O . ILE A 1 71 ? -8.273 3.272 -4.891 1.00 98.19 71 ILE A O 1
ATOM 578 N N . ALA A 1 72 ? -8.294 4.991 -6.323 1.00 97.88 72 ALA A N 1
ATOM 579 C CA . ALA A 1 72 ? -9.322 5.735 -5.596 1.00 97.88 72 ALA A CA 1
ATOM 580 C C . ALA A 1 72 ? -10.681 5.011 -5.595 1.00 97.88 72 ALA A C 1
ATOM 582 O O . ALA A 1 72 ? -11.357 4.970 -4.565 1.00 97.88 72 ALA A O 1
ATOM 583 N N . GLU A 1 73 ? -11.070 4.418 -6.724 1.00 98.06 73 GLU A N 1
ATOM 584 C CA . GLU A 1 73 ? -12.291 3.618 -6.856 1.00 98.06 73 GLU A CA 1
ATOM 585 C C . GLU A 1 73 ? -12.233 2.341 -6.014 1.00 98.06 73 GLU A C 1
ATOM 587 O O . GLU A 1 73 ? -13.216 2.009 -5.354 1.00 98.06 73 GLU A O 1
ATOM 592 N N . ASP A 1 74 ? -11.080 1.673 -5.964 1.00 98.50 74 ASP A N 1
ATOM 593 C CA . ASP A 1 74 ? -10.857 0.495 -5.123 1.00 98.50 74 ASP A CA 1
ATOM 594 C C . ASP A 1 74 ? -10.994 0.831 -3.627 1.00 98.50 74 ASP A C 1
ATOM 596 O O . ASP A 1 74 ? -11.728 0.163 -2.894 1.00 98.50 74 ASP A O 1
ATOM 600 N N . ILE A 1 75 ? -10.377 1.931 -3.177 1.00 98.25 75 ILE A N 1
ATOM 601 C CA . ILE A 1 75 ? -10.552 2.438 -1.804 1.00 98.25 75 ILE A CA 1
ATOM 602 C C . ILE A 1 75 ? -12.025 2.758 -1.537 1.00 98.25 75 ILE A C 1
ATOM 604 O O . ILE A 1 75 ? -12.545 2.434 -0.470 1.00 98.25 75 ILE A O 1
ATOM 608 N N . LYS A 1 76 ? -12.712 3.397 -2.492 1.00 97.94 76 LYS A N 1
ATOM 609 C CA . LYS A 1 76 ? -14.121 3.770 -2.341 1.00 97.94 76 LYS A CA 1
ATOM 610 C C . LYS A 1 76 ? -15.031 2.545 -2.238 1.00 97.94 76 LYS A C 1
ATOM 612 O O . LYS A 1 76 ? -15.951 2.563 -1.423 1.00 97.94 76 LYS A O 1
ATOM 617 N N . ALA A 1 77 ? -14.776 1.508 -3.032 1.0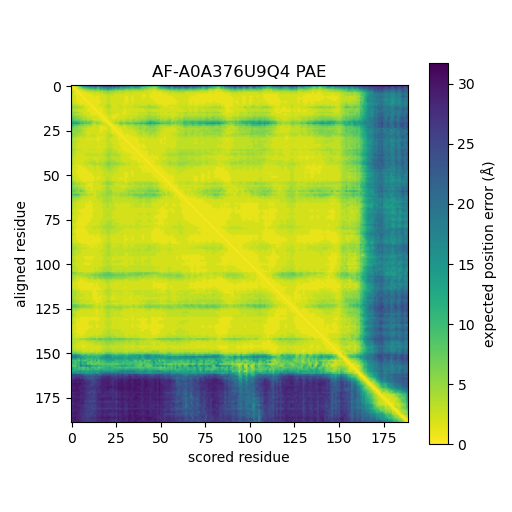0 98.31 77 ALA A N 1
ATOM 618 C CA . ALA A 1 77 ? -15.549 0.269 -3.041 1.00 98.31 77 ALA A CA 1
ATOM 619 C C . ALA A 1 77 ? -15.459 -0.485 -1.708 1.00 98.31 77 ALA A C 1
ATOM 621 O O . ALA A 1 77 ? -16.453 -1.050 -1.265 1.00 98.31 77 ALA A O 1
ATOM 622 N N . HIS A 1 78 ? -14.300 -0.430 -1.050 1.00 98.56 78 HIS A N 1
ATOM 623 C CA . HIS A 1 78 ? -14.039 -1.102 0.226 1.00 98.56 78 HIS A CA 1
ATOM 624 C C . HIS A 1 78 ? -14.113 -0.152 1.431 1.00 98.56 78 HIS A C 1
ATOM 626 O O . HIS A 1 78 ? -13.706 -0.512 2.539 1.00 98.56 78 HIS A O 1
ATOM 632 N N . TYR A 1 79 ? -14.606 1.078 1.232 1.00 97.88 79 TYR A N 1
ATOM 633 C CA . TYR A 1 79 ? -14.458 2.142 2.220 1.00 97.88 79 TYR A CA 1
ATOM 634 C C . TYR A 1 79 ? -15.113 1.799 3.552 1.00 97.88 79 TYR A C 1
ATOM 636 O O . TYR A 1 79 ? -14.539 2.077 4.600 1.00 97.88 79 TYR A O 1
ATOM 644 N N . ASP A 1 80 ? -16.300 1.195 3.521 1.00 97.88 80 ASP A N 1
ATOM 645 C CA . ASP A 1 80 ? -17.104 0.917 4.712 1.00 97.88 80 ASP A CA 1
ATOM 646 C C . ASP A 1 80 ? -16.710 -0.391 5.419 1.00 97.88 80 ASP A C 1
ATOM 648 O O . ASP A 1 80 ? -16.946 -0.516 6.621 1.00 97.88 80 ASP A O 1
ATOM 652 N N . ASP A 1 81 ? -16.028 -1.305 4.723 1.00 98.06 81 ASP A N 1
ATOM 653 C CA . ASP A 1 81 ? -15.685 -2.646 5.220 1.00 98.06 81 ASP A CA 1
ATOM 654 C C . ASP A 1 81 ? -14.420 -2.680 6.095 1.00 98.06 81 ASP A C 1
ATOM 656 O O . ASP A 1 81 ? -14.230 -3.604 6.891 1.00 98.06 81 ASP A O 1
ATOM 660 N N . TYR A 1 82 ? -13.553 -1.670 5.971 1.00 98.56 82 TYR A N 1
ATOM 661 C CA . TYR A 1 82 ? -12.254 -1.615 6.649 1.00 98.56 82 TYR A CA 1
ATOM 662 C C . TYR A 1 82 ? -12.085 -0.349 7.490 1.00 98.56 82 TYR A C 1
ATOM 664 O O . TYR A 1 82 ? -12.716 0.678 7.252 1.00 98.56 82 TYR A O 1
ATOM 672 N N . ASP A 1 83 ? -11.215 -0.403 8.496 1.00 98.19 83 ASP A N 1
ATOM 673 C CA . ASP A 1 83 ? -10.917 0.719 9.391 1.00 98.19 83 ASP A CA 1
ATOM 674 C C . ASP A 1 83 ? -9.854 1.679 8.826 1.00 98.19 83 ASP A C 1
ATOM 676 O O . ASP A 1 83 ? -9.729 2.805 9.304 1.00 98.19 83 ASP A O 1
ATOM 680 N N . GLY A 1 84 ? -9.092 1.245 7.821 1.00 98.31 84 GLY A N 1
ATOM 681 C CA . GLY A 1 84 ? -8.014 2.008 7.199 1.00 98.31 84 GLY A CA 1
ATOM 682 C C . GLY A 1 84 ? -7.426 1.289 5.988 1.00 98.31 84 GLY A C 1
ATOM 683 O O . GLY A 1 84 ? -7.722 0.116 5.748 1.00 98.31 84 GLY A O 1
ATOM 684 N N . PHE A 1 85 ? -6.584 1.998 5.239 1.00 98.81 85 PHE A N 1
ATOM 685 C CA . PHE A 1 85 ? -6.057 1.559 3.948 1.00 98.81 85 PHE A CA 1
ATOM 686 C C . PHE A 1 85 ? -4.539 1.721 3.897 1.00 98.81 85 PHE A C 1
ATOM 688 O O . PHE A 1 85 ? -4.001 2.762 4.274 1.00 98.81 85 PHE A O 1
ATOM 695 N N . VAL A 1 86 ? -3.851 0.709 3.378 1.00 98.69 86 VAL A N 1
ATOM 696 C CA . VAL A 1 86 ? -2.429 0.755 3.036 1.00 98.69 86 VAL A CA 1
ATOM 697 C C . VAL A 1 86 ? -2.281 0.470 1.546 1.00 98.69 86 VAL A C 1
ATOM 699 O O . VAL A 1 86 ? -2.762 -0.544 1.053 1.00 98.69 86 VAL A O 1
ATOM 702 N N . ILE A 1 87 ? -1.608 1.357 0.821 1.00 98.62 87 ILE A N 1
ATOM 703 C CA . ILE A 1 87 ? -1.359 1.220 -0.614 1.00 98.62 87 ILE A CA 1
ATOM 704 C C . ILE A 1 87 ? 0.114 0.867 -0.799 1.00 98.62 87 ILE A C 1
ATOM 706 O O . ILE A 1 87 ? 0.988 1.703 -0.561 1.00 98.62 87 ILE A O 1
ATOM 710 N N . LEU A 1 88 ? 0.392 -0.376 -1.193 1.00 98.31 88 LEU A N 1
ATOM 711 C CA . LEU A 1 88 ? 1.739 -0.835 -1.520 1.00 98.31 88 LEU A CA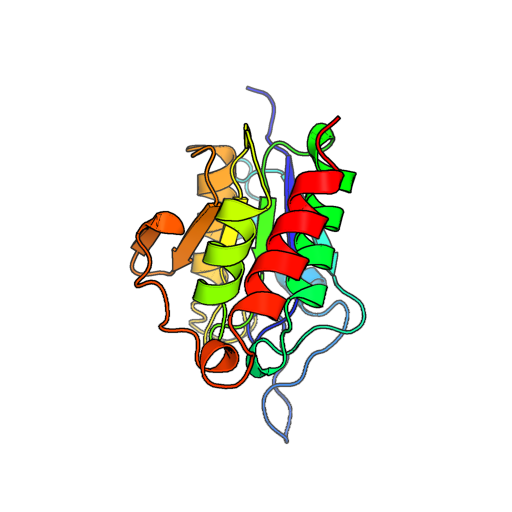 1
ATOM 712 C C . LEU A 1 88 ? 2.074 -0.472 -2.960 1.00 98.31 88 LEU A C 1
ATOM 714 O O . LEU A 1 88 ? 1.403 -0.931 -3.882 1.00 98.31 88 LEU A O 1
ATOM 718 N N . HIS A 1 89 ? 3.119 0.332 -3.123 1.00 97.56 89 HIS A N 1
ATOM 719 C CA . HIS A 1 89 ? 3.427 1.039 -4.357 1.00 97.56 89 HIS A CA 1
ATOM 720 C C . HIS A 1 89 ? 4.937 1.055 -4.647 1.00 97.56 89 HIS A C 1
ATOM 722 O O . HIS A 1 89 ? 5.763 1.010 -3.732 1.00 97.56 89 HIS A O 1
ATOM 728 N N . GLY A 1 90 ? 5.323 1.184 -5.921 1.00 94.25 90 GLY A N 1
ATOM 729 C CA . GLY A 1 90 ? 6.719 1.434 -6.309 1.00 94.25 90 GLY A CA 1
ATOM 730 C C . GLY A 1 90 ? 7.197 2.844 -5.936 1.00 94.25 90 GLY A C 1
ATOM 731 O O . GLY A 1 90 ? 6.408 3.786 -5.878 1.00 94.25 90 GLY A O 1
ATOM 732 N N . THR A 1 91 ? 8.484 3.010 -5.642 1.00 91.44 91 THR A N 1
ATOM 733 C CA . THR A 1 91 ? 9.022 4.254 -5.062 1.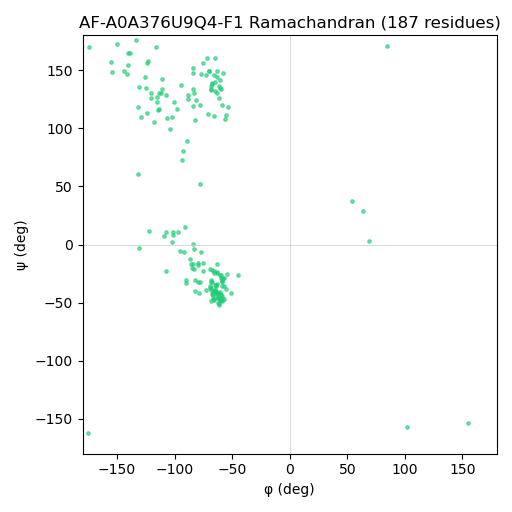00 91.44 91 THR A CA 1
ATOM 734 C C . THR A 1 91 ? 9.146 5.415 -6.045 1.00 91.44 91 THR A C 1
ATOM 736 O O . THR A 1 91 ? 9.131 6.562 -5.604 1.00 91.44 91 THR A O 1
ATOM 739 N N . ASP A 1 92 ? 9.222 5.151 -7.352 1.00 88.94 92 ASP A N 1
ATOM 740 C CA . ASP A 1 92 ? 9.580 6.165 -8.357 1.00 88.94 92 ASP A CA 1
ATOM 741 C C . ASP A 1 92 ? 8.541 7.287 -8.462 1.00 88.94 92 ASP A C 1
ATOM 743 O O . ASP A 1 92 ? 8.887 8.465 -8.578 1.00 88.94 92 ASP A O 1
ATOM 747 N N . THR A 1 93 ? 7.257 6.931 -8.370 1.00 91.94 93 THR A N 1
ATOM 748 C CA . THR A 1 93 ? 6.135 7.878 -8.486 1.00 91.94 93 THR A CA 1
ATOM 749 C C . THR A 1 93 ? 5.215 7.886 -7.266 1.00 91.94 93 THR A C 1
ATOM 751 O O . THR A 1 93 ? 4.174 8.541 -7.280 1.00 91.94 93 THR A O 1
ATOM 754 N N . MET A 1 94 ? 5.620 7.250 -6.160 1.00 92.81 94 MET A N 1
ATOM 755 C CA . MET A 1 94 ? 4.821 7.145 -4.929 1.00 92.81 94 MET A CA 1
ATOM 756 C C . MET A 1 94 ? 4.295 8.500 -4.430 1.00 92.81 94 MET A C 1
ATOM 758 O O . MET A 1 94 ? 3.133 8.620 -4.045 1.00 92.81 94 MET A O 1
ATOM 762 N N . ALA A 1 95 ? 5.134 9.541 -4.477 1.00 90.50 95 ALA A N 1
ATOM 763 C CA . ALA A 1 95 ? 4.759 10.888 -4.054 1.00 90.50 95 ALA A CA 1
ATOM 764 C C . ALA A 1 95 ? 3.704 11.538 -4.970 1.00 90.50 95 ALA A C 1
ATOM 766 O O . ALA A 1 95 ? 2.871 12.308 -4.488 1.00 90.50 95 ALA A O 1
ATOM 767 N N . TYR A 1 96 ? 3.710 11.220 -6.271 1.00 91.06 96 TYR A N 1
ATOM 768 C CA . TYR A 1 96 ? 2.692 11.684 -7.219 1.00 91.06 96 TYR A CA 1
ATOM 769 C C . TYR A 1 96 ? 1.348 11.030 -6.915 1.00 91.06 96 TYR A C 1
ATOM 771 O O . TYR A 1 96 ? 0.358 11.743 -6.770 1.00 91.06 96 TYR A O 1
ATOM 779 N N . THR A 1 97 ? 1.331 9.706 -6.735 1.00 95.06 97 THR A N 1
ATOM 780 C CA . THR A 1 97 ? 0.118 8.956 -6.389 1.00 95.06 97 THR A CA 1
ATOM 781 C C . THR A 1 97 ? -0.462 9.429 -5.056 1.00 95.06 97 THR A C 1
ATOM 783 O O . THR A 1 97 ? -1.643 9.758 -4.989 1.00 95.06 97 THR A O 1
ATOM 786 N N . ALA A 1 98 ? 0.362 9.570 -4.010 1.00 95.00 98 ALA A N 1
ATOM 787 C CA . ALA A 1 98 ? -0.090 10.081 -2.713 1.00 95.00 98 ALA A CA 1
ATOM 788 C C . ALA A 1 98 ? -0.696 11.493 -2.832 1.00 95.00 98 ALA A C 1
ATOM 790 O O . ALA A 1 98 ? -1.768 11.766 -2.289 1.00 95.00 98 ALA A O 1
ATOM 791 N N . SER A 1 99 ? -0.043 12.380 -3.591 1.00 93.00 99 SER A N 1
ATOM 792 C CA . SER A 1 99 ? -0.546 13.734 -3.848 1.00 93.00 99 SER A CA 1
ATOM 793 C C . SER A 1 99 ? -1.878 13.715 -4.601 1.00 93.00 99 SER A C 1
ATOM 795 O O . SER A 1 99 ? -2.799 14.426 -4.207 1.00 93.00 99 SER A O 1
ATOM 797 N N . ALA A 1 100 ? -2.004 12.907 -5.658 1.00 92.81 100 ALA A N 1
ATOM 798 C CA . ALA A 1 100 ? -3.228 12.785 -6.447 1.00 92.81 100 ALA A CA 1
ATOM 799 C C . ALA A 1 100 ? -4.392 12.273 -5.589 1.00 92.81 100 ALA A C 1
ATOM 801 O O . ALA A 1 100 ? -5.431 12.929 -5.514 1.00 92.81 100 ALA A O 1
ATOM 802 N N . LEU A 1 101 ? -4.179 11.179 -4.851 1.00 94.81 101 LEU A N 1
ATOM 803 C CA . LEU A 1 101 ? -5.182 10.602 -3.956 1.00 94.81 101 LEU A CA 1
ATOM 804 C C . LEU A 1 101 ? -5.646 11.599 -2.885 1.00 94.81 101 LEU A C 1
ATOM 806 O O . LEU A 1 101 ? -6.830 11.623 -2.566 1.00 94.81 101 LEU A O 1
ATOM 810 N N . SER A 1 102 ? -4.759 12.467 -2.376 1.00 93.25 102 SER A N 1
ATOM 811 C CA . SER A 1 102 ? -5.139 13.498 -1.395 1.00 93.25 102 SER A CA 1
ATOM 812 C C . SER A 1 102 ? -6.201 14.480 -1.908 1.00 93.25 102 SER A C 1
ATOM 814 O O . SER A 1 102 ? -6.981 15.001 -1.116 1.00 93.25 102 SER A O 1
ATOM 816 N N . PHE A 1 103 ? -6.250 14.715 -3.224 1.00 91.25 103 PHE A N 1
ATOM 817 C CA . PHE A 1 103 ? -7.266 15.558 -3.857 1.00 91.25 103 PHE A CA 1
ATOM 818 C C . PHE A 1 103 ? -8.500 14.763 -4.294 1.00 91.25 103 PHE A C 1
ATOM 820 O O . PHE A 1 103 ? -9.590 15.319 -4.323 1.00 91.25 103 PHE A O 1
ATOM 827 N N . MET A 1 104 ? -8.337 13.486 -4.649 1.00 93.25 104 MET A N 1
ATOM 828 C CA . MET A 1 104 ? -9.429 12.625 -5.125 1.00 93.25 104 MET A CA 1
ATOM 829 C C . MET A 1 104 ? -10.313 12.109 -3.981 1.00 93.25 104 MET A C 1
ATOM 831 O O . MET A 1 104 ? -11.510 11.908 -4.167 1.00 93.25 104 MET A O 1
ATOM 835 N N . LEU A 1 105 ? -9.734 11.894 -2.797 1.00 93.44 105 LEU A N 1
ATOM 836 C CA . LEU A 1 105 ? -10.422 11.360 -1.621 1.00 93.44 105 LEU A CA 1
ATOM 837 C C . LEU A 1 105 ? -10.934 12.491 -0.719 1.00 93.44 105 LEU A C 1
ATOM 839 O O . LEU A 1 105 ? -10.403 12.748 0.363 1.00 93.44 105 LEU A O 1
ATOM 843 N N . GLU A 1 106 ? -11.980 13.181 -1.169 1.00 89.12 106 GLU A N 1
ATOM 844 C CA . GLU A 1 106 ? -12.621 14.239 -0.384 1.00 89.12 106 GLU A CA 1
ATOM 845 C C . GLU A 1 106 ? -13.300 13.695 0.887 1.00 89.12 106 GLU A C 1
ATOM 847 O O . GLU A 1 106 ? -13.870 12.603 0.895 1.00 89.12 106 GLU A O 1
ATOM 852 N N . ASN A 1 107 ? -13.286 14.491 1.965 1.00 91.44 107 ASN A N 1
ATOM 853 C CA . ASN A 1 107 ? -13.907 14.162 3.260 1.00 91.44 107 ASN A CA 1
ATOM 854 C C . ASN A 1 107 ? -13.449 12.818 3.851 1.00 91.44 107 ASN A C 1
ATOM 856 O O . ASN A 1 107 ? -14.236 12.087 4.456 1.00 91.44 107 ASN A O 1
ATOM 860 N N . LEU A 1 108 ? -12.167 12.497 3.676 1.00 92.25 108 LEU A N 1
ATOM 861 C CA . LEU A 1 108 ? -11.582 11.267 4.181 1.00 92.25 108 LEU A CA 1
ATOM 862 C C . LEU A 1 108 ? -11.728 11.182 5.714 1.00 92.25 108 LEU A C 1
ATOM 864 O O . LEU A 1 108 ? -11.251 12.039 6.450 1.00 92.25 108 LEU A O 1
ATOM 868 N N . GLY A 1 109 ? -12.407 10.141 6.198 1.00 96.69 109 GLY A N 1
ATOM 869 C CA . GLY A 1 109 ? -12.627 9.848 7.621 1.00 96.69 109 GLY A CA 1
ATOM 870 C C . GLY A 1 109 ? -11.852 8.636 8.156 1.00 96.69 109 GLY A C 1
ATOM 871 O O . GLY A 1 109 ? -12.106 8.219 9.285 1.00 96.69 109 GLY A O 1
ATOM 872 N N . LYS A 1 110 ? -10.950 8.058 7.352 1.00 97.88 110 LYS A N 1
ATOM 873 C CA . LYS A 1 110 ? -10.147 6.859 7.656 1.00 97.88 110 LYS A CA 1
ATOM 874 C C . LYS A 1 110 ? -8.728 7.039 7.101 1.00 97.88 110 LYS A C 1
ATOM 876 O O . LYS A 1 110 ? -8.593 7.668 6.054 1.00 97.88 110 LYS A O 1
ATOM 881 N N . PRO A 1 111 ? -7.679 6.501 7.742 1.00 98.06 111 PRO A N 1
ATOM 882 C CA . PRO A 1 111 ? -6.310 6.676 7.271 1.00 98.06 111 PRO A CA 1
ATOM 883 C C . PRO A 1 111 ? -6.058 5.959 5.945 1.00 98.06 111 PRO A C 1
ATOM 885 O O . PRO A 1 111 ? -6.461 4.807 5.773 1.00 98.06 111 PRO A O 1
ATOM 888 N N . VAL A 1 112 ? -5.341 6.628 5.039 1.00 98.56 112 VAL A N 1
ATOM 889 C CA . VAL A 1 112 ? -4.816 6.046 3.797 1.00 98.56 112 VAL A CA 1
ATOM 890 C C . VAL A 1 112 ? -3.306 6.258 3.784 1.00 98.56 112 VAL A C 1
ATOM 892 O O . VAL A 1 112 ? -2.833 7.391 3.716 1.00 98.56 112 VAL A O 1
ATOM 895 N N . ILE A 1 113 ? -2.536 5.177 3.872 1.00 98.38 113 ILE A N 1
ATOM 896 C CA . ILE A 1 113 ? -1.073 5.229 3.957 1.00 98.38 113 ILE A CA 1
ATOM 897 C C . ILE A 1 113 ? -0.469 4.612 2.701 1.00 98.38 113 ILE A C 1
ATOM 899 O O . ILE A 1 113 ? -0.623 3.421 2.453 1.00 98.38 113 ILE A O 1
ATOM 903 N N . VAL A 1 114 ? 0.255 5.403 1.918 1.00 98.31 114 VAL A N 1
ATOM 904 C CA . VAL A 1 114 ? 1.035 4.912 0.781 1.00 98.31 114 VAL A CA 1
ATOM 905 C C . VAL A 1 114 ? 2.429 4.530 1.271 1.00 98.31 114 VAL A C 1
ATOM 907 O O . VAL A 1 114 ? 3.095 5.310 1.954 1.00 98.31 114 VAL A O 1
ATOM 910 N N . THR A 1 115 ? 2.883 3.325 0.947 1.00 97.81 115 THR A N 1
ATOM 911 C CA . THR A 1 115 ? 4.223 2.860 1.312 1.00 97.81 115 THR A CA 1
ATOM 912 C C . THR A 1 115 ? 4.765 1.864 0.288 1.00 97.81 115 THR A C 1
ATOM 914 O O . THR A 1 115 ? 4.075 1.448 -0.639 1.00 97.81 115 THR A O 1
ATOM 917 N N . GLY A 1 116 ? 6.031 1.496 0.426 1.00 95.94 116 GLY A N 1
ATOM 918 C CA . GLY A 1 116 ? 6.734 0.595 -0.478 1.00 95.94 116 GLY A CA 1
ATOM 919 C C . GLY A 1 116 ? 8.130 0.302 0.048 1.00 95.94 116 GLY A C 1
ATOM 920 O O . GLY A 1 116 ? 8.411 0.522 1.228 1.00 95.94 116 GLY A O 1
ATOM 921 N N . SER A 1 117 ? 9.014 -0.197 -0.810 1.00 95.50 117 SER A N 1
ATOM 922 C CA . SER A 1 117 ? 10.397 -0.473 -0.422 1.00 95.50 117 SER A CA 1
ATOM 923 C C . SER A 1 117 ? 11.352 -0.460 -1.604 1.00 95.50 117 SER A C 1
ATOM 925 O O . SER A 1 117 ? 10.948 -0.684 -2.746 1.00 95.50 117 SER A O 1
ATOM 927 N N . GLN A 1 118 ? 12.630 -0.224 -1.314 1.00 91.38 118 GLN A N 1
ATOM 928 C CA . GLN A 1 118 ? 13.708 -0.375 -2.293 1.00 91.38 118 GLN A CA 1
ATOM 929 C C . GLN A 1 118 ? 14.165 -1.832 -2.414 1.00 91.38 118 GLN A C 1
ATOM 931 O O . GLN A 1 118 ? 14.603 -2.256 -3.481 1.00 91.38 118 GLN A O 1
ATOM 936 N N . ILE A 1 119 ? 14.072 -2.603 -1.327 1.00 93.19 119 ILE A N 1
ATOM 937 C CA . ILE A 1 119 ? 14.461 -4.014 -1.278 1.00 93.19 119 ILE A CA 1
ATOM 938 C C . ILE A 1 119 ? 13.193 -4.866 -1.114 1.00 93.19 119 ILE A C 1
ATOM 940 O O . ILE A 1 119 ? 12.372 -4.549 -0.246 1.00 93.19 119 ILE A O 1
ATOM 944 N N . PRO A 1 120 ? 13.002 -5.958 -1.880 1.00 95.44 120 PRO A N 1
ATOM 945 C CA . PRO A 1 120 ? 11.823 -6.805 -1.719 1.00 95.44 120 PRO A CA 1
ATOM 946 C C . PRO A 1 120 ? 11.683 -7.363 -0.307 1.00 95.44 120 PRO A C 1
ATOM 948 O O . PRO A 1 120 ? 12.677 -7.649 0.354 1.00 95.44 120 PRO A O 1
ATOM 951 N N . LEU A 1 121 ? 10.448 -7.551 0.151 1.00 94.94 121 LEU A N 1
ATOM 952 C CA . LEU A 1 121 ? 10.124 -7.931 1.528 1.00 94.94 121 LEU A CA 1
ATOM 953 C C . LEU A 1 121 ? 10.756 -9.267 1.961 1.00 94.94 121 LEU A C 1
ATOM 955 O O . LEU A 1 121 ? 11.087 -9.440 3.133 1.00 94.94 121 LEU A O 1
ATOM 959 N N . ALA A 1 122 ? 10.956 -10.194 1.021 1.00 93.06 122 ALA A N 1
ATOM 960 C CA . ALA A 1 122 ? 11.562 -11.502 1.275 1.00 93.06 122 ALA A CA 1
ATOM 961 C C . ALA A 1 122 ? 13.090 -11.462 1.483 1.00 93.06 122 ALA A C 1
ATOM 963 O O . ALA A 1 122 ? 13.672 -12.442 1.948 1.00 93.06 122 ALA A O 1
ATOM 964 N N . GLU A 1 123 ? 13.758 -10.369 1.108 1.00 93.31 123 GLU A N 1
ATOM 965 C CA . GLU A 1 123 ? 15.217 -10.264 1.167 1.00 93.31 123 GLU A CA 1
ATOM 966 C C . GLU A 1 123 ? 15.715 -9.860 2.562 1.00 93.31 123 GLU A C 1
ATOM 968 O O . GLU A 1 123 ? 15.057 -9.156 3.336 1.00 93.31 123 GLU A O 1
ATOM 973 N N . LEU A 1 124 ? 16.936 -10.290 2.885 1.00 90.25 124 LEU A N 1
ATOM 974 C CA . LEU A 1 124 ? 17.570 -9.989 4.165 1.00 90.25 124 LEU A CA 1
ATOM 975 C C . LEU A 1 124 ? 17.790 -8.473 4.319 1.00 90.25 124 LEU A C 1
ATOM 977 O O . LEU A 1 124 ? 18.408 -7.844 3.463 1.00 90.25 124 LEU A O 1
ATOM 981 N N . ARG A 1 125 ? 17.367 -7.915 5.464 1.00 89.31 125 ARG A N 1
ATOM 982 C CA . ARG A 1 125 ? 17.436 -6.472 5.790 1.00 89.31 125 ARG A CA 1
ATOM 983 C C . ARG A 1 125 ? 16.592 -5.585 4.864 1.00 89.31 125 ARG A C 1
ATOM 985 O O . ARG A 1 125 ? 16.934 -4.420 4.665 1.00 89.31 125 ARG A O 1
ATOM 992 N N . SER A 1 126 ? 15.501 -6.127 4.326 1.00 92.44 126 SER A N 1
ATOM 993 C CA . SER A 1 126 ? 14.519 -5.348 3.578 1.00 92.44 126 SER A CA 1
ATOM 994 C C . SER A 1 126 ? 13.906 -4.230 4.426 1.00 92.44 126 SER A C 1
ATOM 996 O O . SER A 1 126 ? 13.465 -4.450 5.555 1.00 92.44 126 SER A O 1
ATOM 998 N N . ASP A 1 127 ? 13.824 -3.035 3.847 1.00 93.69 127 ASP A N 1
ATOM 999 C CA . ASP A 1 127 ? 13.032 -1.920 4.361 1.00 93.69 127 ASP A CA 1
ATOM 1000 C C . ASP A 1 127 ? 11.519 -2.177 4.239 1.00 93.69 127 ASP A C 1
ATOM 1002 O O . ASP A 1 127 ? 10.738 -1.622 5.009 1.00 93.69 127 ASP A O 1
ATOM 1006 N N . GLY A 1 128 ? 11.092 -3.081 3.350 1.00 94.50 128 GLY A N 1
ATOM 1007 C CA . GLY A 1 128 ? 9.684 -3.416 3.126 1.00 94.50 128 GLY A CA 1
ATOM 1008 C C . GLY A 1 128 ? 8.993 -4.072 4.314 1.00 94.50 128 GLY A C 1
ATOM 1009 O O . GLY A 1 128 ? 7.827 -3.776 4.567 1.00 94.50 128 GLY A O 1
ATOM 1010 N N . GLN A 1 129 ? 9.709 -4.895 5.086 1.00 94.19 129 GLN A N 1
ATOM 1011 C CA . GLN A 1 129 ? 9.161 -5.491 6.310 1.00 94.19 129 GLN A CA 1
ATOM 1012 C C . GLN A 1 129 ? 8.782 -4.404 7.320 1.00 94.19 129 GLN A C 1
ATOM 1014 O O . GLN A 1 129 ? 7.648 -4.354 7.791 1.00 94.19 129 GLN A O 1
ATOM 1019 N N . ILE A 1 130 ? 9.721 -3.498 7.608 1.00 93.56 130 ILE A N 1
ATOM 1020 C CA . ILE A 1 130 ? 9.538 -2.422 8.589 1.00 93.56 130 ILE A CA 1
ATOM 1021 C C . ILE A 1 130 ? 8.484 -1.424 8.100 1.00 93.56 130 ILE A C 1
ATOM 1023 O O . ILE A 1 130 ? 7.615 -1.029 8.875 1.00 93.56 130 ILE A O 1
ATOM 1027 N N . ASN A 1 131 ? 8.530 -1.045 6.821 1.00 96.12 131 ASN A N 1
ATOM 1028 C CA . ASN A 1 131 ? 7.598 -0.086 6.236 1.00 96.12 131 ASN A CA 1
ATOM 1029 C C . ASN A 1 131 ? 6.151 -0.591 6.284 1.00 96.12 131 ASN A C 1
ATOM 1031 O O . ASN A 1 131 ? 5.282 0.119 6.788 1.00 96.12 131 ASN A O 1
ATOM 1035 N N . LEU A 1 132 ? 5.886 -1.824 5.834 1.00 97.31 132 LEU A N 1
ATOM 1036 C CA . LEU A 1 132 ? 4.532 -2.384 5.852 1.00 97.31 132 LEU A CA 1
ATOM 1037 C C . LEU A 1 132 ? 4.038 -2.637 7.282 1.00 97.31 132 LEU A C 1
ATOM 1039 O O . LEU A 1 132 ? 2.896 -2.306 7.597 1.00 97.31 132 LEU A O 1
ATOM 1043 N N . LEU A 1 133 ? 4.885 -3.178 8.164 1.00 96.19 133 LEU A N 1
ATOM 1044 C CA . LEU A 1 133 ? 4.510 -3.439 9.556 1.00 96.19 133 LEU A CA 1
ATOM 1045 C C . LEU A 1 133 ? 4.126 -2.141 10.273 1.00 96.19 133 LEU A C 1
ATOM 1047 O O . LEU A 1 133 ? 3.068 -2.067 10.899 1.00 96.19 133 LEU A O 1
ATOM 1051 N N . ASN A 1 134 ? 4.937 -1.092 10.128 1.00 96.06 134 ASN A N 1
ATOM 1052 C CA . ASN A 1 134 ? 4.640 0.203 10.727 1.00 96.06 134 ASN A CA 1
ATOM 1053 C C . ASN A 1 134 ? 3.426 0.877 10.081 1.00 96.06 134 ASN A C 1
ATOM 1055 O O . ASN A 1 134 ? 2.615 1.441 10.808 1.00 96.06 134 ASN A O 1
ATOM 1059 N N . ALA A 1 135 ? 3.253 0.796 8.758 1.00 97.25 135 ALA A N 1
ATOM 1060 C CA . ALA A 1 135 ? 2.077 1.351 8.087 1.00 97.25 135 ALA A CA 1
ATOM 1061 C C . ALA A 1 135 ? 0.780 0.709 8.609 1.00 97.25 135 ALA A C 1
ATOM 1063 O O . ALA A 1 135 ? -0.147 1.420 8.993 1.00 97.25 135 ALA A O 1
ATOM 1064 N N . LEU A 1 136 ? 0.737 -0.623 8.720 1.00 97.88 136 LEU A N 1
ATOM 1065 C CA . LEU A 1 136 ? -0.393 -1.343 9.318 1.00 97.88 136 LEU A CA 1
ATOM 1066 C C . LEU A 1 136 ? -0.636 -0.902 10.768 1.00 97.88 136 LEU A C 1
ATOM 1068 O O . LEU A 1 136 ? -1.766 -0.597 11.154 1.00 97.88 136 LEU A O 1
ATOM 1072 N N . TYR A 1 137 ? 0.427 -0.833 11.571 1.00 96.62 137 TYR A N 1
ATOM 1073 C CA . TYR A 1 137 ? 0.329 -0.461 12.979 1.00 96.62 137 TYR A CA 1
ATOM 1074 C C . TYR A 1 137 ? -0.163 0.982 13.176 1.00 96.62 137 TYR A C 1
ATOM 1076 O O . TYR A 1 137 ? -1.020 1.227 14.029 1.00 96.62 137 TYR A O 1
ATOM 1084 N N . VAL A 1 138 ? 0.338 1.931 12.379 1.00 96.06 138 VAL A N 1
ATOM 1085 C CA . VAL A 1 138 ? -0.068 3.344 12.400 1.00 96.06 138 VAL A CA 1
ATOM 1086 C C . VAL A 1 138 ? -1.512 3.496 11.935 1.00 96.06 138 VAL A C 1
ATOM 1088 O O . VAL A 1 138 ? -2.288 4.143 12.634 1.00 96.06 138 VAL A O 1
ATOM 1091 N N . ALA A 1 139 ? -1.909 2.851 10.833 1.00 96.81 139 ALA A N 1
ATOM 1092 C CA . ALA A 1 139 ? -3.285 2.903 10.337 1.00 96.81 139 ALA A CA 1
ATOM 1093 C C . ALA A 1 139 ? -4.302 2.417 11.387 1.00 96.81 139 ALA A C 1
ATOM 1095 O O . ALA A 1 139 ? -5.393 2.969 11.500 1.00 96.81 139 ALA A O 1
ATOM 1096 N N . ALA A 1 140 ? -3.937 1.416 12.193 1.00 96.81 140 ALA A N 1
ATOM 1097 C CA . ALA A 1 140 ? -4.816 0.869 13.222 1.00 96.81 140 ALA A CA 1
ATOM 1098 C C . ALA A 1 140 ? -4.832 1.669 14.537 1.00 96.81 140 ALA A C 1
ATOM 1100 O O . ALA A 1 140 ? -5.889 1.802 15.156 1.00 96.81 140 ALA A O 1
ATOM 1101 N N . ASN A 1 141 ? -3.676 2.166 14.992 1.00 95.38 141 ASN A N 1
ATOM 1102 C CA . ASN A 1 141 ? -3.516 2.706 16.351 1.00 95.38 141 ASN A CA 1
ATOM 1103 C C . ASN A 1 141 ? -3.382 4.233 16.412 1.00 95.38 141 ASN A C 1
ATOM 1105 O O . ASN A 1 141 ? -3.681 4.828 17.446 1.00 95.38 141 ASN A O 1
ATOM 1109 N N . TYR A 1 142 ? -2.958 4.868 15.320 1.00 94.88 142 TYR A N 1
ATOM 1110 C CA . TYR A 1 142 ? -2.772 6.315 15.215 1.00 94.88 142 TYR A CA 1
ATOM 1111 C C . TYR A 1 142 ? -3.430 6.835 13.927 1.00 94.88 142 TYR A C 1
ATOM 1113 O O . TYR A 1 142 ? -2.736 7.360 13.055 1.00 94.88 142 TYR A O 1
ATOM 1121 N N . PRO A 1 143 ? -4.758 6.661 13.767 1.00 89.75 143 PRO A N 1
ATOM 1122 C CA . PRO A 1 143 ? -5.440 6.990 12.523 1.00 89.75 143 PRO A CA 1
ATOM 1123 C C . PRO A 1 143 ? -5.395 8.499 12.262 1.00 89.75 143 PRO A C 1
ATOM 1125 O O . PRO A 1 143 ? -6.033 9.291 12.959 1.00 89.75 143 PRO A O 1
ATOM 1128 N N . ILE A 1 144 ? -4.634 8.883 11.240 1.00 93.19 144 ILE A N 1
ATOM 1129 C CA . ILE A 1 144 ? -4.634 10.227 10.664 1.00 93.19 144 ILE A CA 1
ATOM 1130 C C . ILE A 1 144 ? -5.536 10.168 9.439 1.00 93.19 144 ILE A C 1
ATOM 1132 O O . ILE A 1 144 ? -5.232 9.447 8.493 1.00 93.19 144 ILE A O 1
ATOM 1136 N N . ASN A 1 145 ? -6.639 10.911 9.455 1.00 95.75 145 ASN A N 1
ATOM 1137 C CA . ASN A 1 145 ? -7.657 10.902 8.400 1.00 95.75 145 ASN A CA 1
ATOM 1138 C C . ASN A 1 145 ? -7.224 11.717 7.170 1.00 95.75 145 ASN A C 1
ATOM 1140 O O . ASN A 1 145 ? -7.920 12.615 6.708 1.00 95.75 145 ASN A O 1
ATOM 1144 N N . GLU A 1 146 ? -6.036 11.412 6.665 1.00 95.12 146 GLU A N 1
ATOM 1145 C CA . GLU A 1 146 ? -5.415 12.023 5.501 1.00 95.12 146 GLU A CA 1
ATOM 1146 C C . GLU A 1 146 ? -4.746 10.936 4.658 1.00 95.12 146 GLU A C 1
ATOM 1148 O O . GLU A 1 146 ? -4.496 9.817 5.121 1.00 95.12 146 GLU A O 1
ATOM 1153 N N . VAL A 1 147 ? -4.416 11.291 3.417 1.00 96.75 147 VAL A N 1
ATOM 1154 C CA . VAL A 1 147 ? -3.464 10.507 2.634 1.00 96.75 147 VAL A CA 1
ATOM 1155 C C . VAL A 1 147 ? -2.060 10.843 3.130 1.00 96.75 147 VAL A C 1
ATOM 1157 O O . VAL A 1 147 ? -1.632 11.998 3.086 1.00 96.75 147 VAL A O 1
ATOM 1160 N N . THR A 1 148 ? -1.336 9.837 3.607 1.00 96.00 148 THR A N 1
ATOM 1161 C CA . THR A 1 148 ? 0.034 9.967 4.119 1.00 96.00 148 THR A CA 1
ATOM 1162 C C . THR A 1 148 ? 0.979 9.044 3.360 1.00 96.00 148 THR A C 1
ATOM 1164 O O . THR A 1 148 ? 0.552 8.074 2.735 1.00 96.00 148 THR A O 1
ATOM 1167 N N . LEU A 1 149 ? 2.271 9.359 3.387 1.00 93.88 149 LEU A N 1
ATOM 1168 C CA . LEU A 1 149 ? 3.338 8.528 2.845 1.00 93.88 149 LEU A CA 1
ATOM 1169 C C . LEU A 1 149 ? 4.231 8.070 3.995 1.00 93.88 149 LEU A C 1
ATOM 1171 O O . LEU A 1 149 ? 4.717 8.903 4.762 1.00 93.88 149 LEU A O 1
ATOM 1175 N N . PHE A 1 150 ? 4.458 6.761 4.102 1.00 91.38 150 PHE A N 1
ATOM 1176 C CA . PHE A 1 150 ? 5.307 6.168 5.134 1.00 91.38 150 PHE A CA 1
ATOM 1177 C C . PHE A 1 150 ? 6.571 5.546 4.536 1.00 91.38 150 PHE A C 1
ATOM 1179 O O . PHE A 1 150 ? 6.498 4.729 3.616 1.00 91.38 150 PHE A O 1
ATOM 1186 N N . SER A 1 151 ? 7.722 5.887 5.109 1.00 85.38 151 SER A N 1
ATOM 1187 C CA . SER A 1 151 ? 9.026 5.272 4.860 1.00 85.38 151 SER A CA 1
ATOM 1188 C C . SER A 1 151 ? 9.790 5.142 6.181 1.00 85.38 151 SER A C 1
ATOM 1190 O O . SER A 1 151 ? 9.445 5.782 7.171 1.00 85.38 151 SER A O 1
ATOM 1192 N N . ILE A 1 152 ? 10.854 4.339 6.210 1.00 75.06 152 ILE A N 1
ATOM 1193 C CA . ILE A 1 152 ? 11.623 4.029 7.424 1.00 75.06 152 ILE A CA 1
ATOM 1194 C C . ILE A 1 152 ? 12.141 5.273 8.165 1.00 75.06 152 ILE A C 1
ATOM 1196 O O . ILE A 1 152 ? 12.380 5.207 9.370 1.00 75.06 152 ILE A O 1
ATOM 1200 N N . THR A 1 153 ? 12.330 6.393 7.463 1.00 66.44 153 THR A N 1
ATOM 1201 C CA . THR A 1 153 ? 12.784 7.651 8.061 1.00 66.44 153 THR A CA 1
ATOM 1202 C C . THR A 1 153 ? 11.638 8.534 8.542 1.00 66.44 153 THR A C 1
ATOM 1204 O O . THR A 1 153 ? 11.809 9.214 9.548 1.00 66.44 153 THR A O 1
ATOM 1207 N N . ASP A 1 154 ? 10.483 8.525 7.869 1.00 72.56 154 ASP A N 1
ATOM 1208 C CA . ASP A 1 154 ? 9.464 9.561 8.036 1.00 72.56 154 ASP A CA 1
ATOM 1209 C C . ASP A 1 154 ? 8.048 9.069 7.691 1.00 72.56 154 ASP A C 1
ATOM 1211 O O . ASP A 1 154 ? 7.842 8.266 6.778 1.00 72.56 154 ASP A O 1
ATOM 1215 N N . CYS A 1 155 ? 7.053 9.634 8.378 1.00 72.88 155 CYS A N 1
ATOM 1216 C CA . CYS A 1 155 ? 5.648 9.603 7.975 1.00 72.88 155 CYS A CA 1
ATOM 1217 C C . CYS A 1 155 ? 5.215 11.036 7.652 1.00 72.88 155 CYS A C 1
ATOM 1219 O O . CYS A 1 155 ? 5.252 11.902 8.528 1.00 72.88 155 CYS A O 1
ATOM 1221 N N . ILE A 1 156 ? 4.859 11.301 6.396 1.00 78.00 156 ILE A N 1
ATOM 1222 C CA . ILE A 1 156 ? 4.656 12.658 5.875 1.00 78.00 156 ILE A CA 1
ATOM 1223 C C . ILE A 1 156 ? 3.253 12.766 5.272 1.00 78.00 156 ILE A C 1
ATOM 1225 O O . ILE A 1 156 ? 2.829 11.900 4.508 1.00 78.00 156 ILE A O 1
ATOM 1229 N N . ALA A 1 157 ? 2.532 13.844 5.588 1.00 71.94 157 ALA A N 1
ATOM 1230 C CA . ALA A 1 157 ? 1.260 14.157 4.936 1.00 71.94 157 ALA A CA 1
ATOM 1231 C C . ALA A 1 157 ? 1.470 14.361 3.427 1.00 71.94 157 ALA A C 1
ATOM 1233 O O . ALA A 1 157 ? 2.381 15.086 3.021 1.00 71.94 157 ALA A O 1
ATOM 1234 N N . ALA A 1 158 ? 0.616 13.776 2.583 1.00 66.56 158 ALA A N 1
ATOM 1235 C CA . ALA A 1 158 ? 0.772 13.869 1.129 1.00 66.56 158 ALA A CA 1
ATOM 1236 C C . ALA A 1 158 ? 0.765 15.323 0.624 1.00 66.56 158 ALA A C 1
ATOM 1238 O O . ALA A 1 158 ? 1.479 15.672 -0.312 1.00 66.56 158 ALA A O 1
ATOM 1239 N N . THR A 1 159 ? 0.017 16.199 1.296 1.00 71.56 159 THR A N 1
ATOM 1240 C CA . THR A 1 159 ? -0.058 17.638 1.005 1.00 71.56 159 THR A CA 1
ATOM 1241 C C . THR A 1 159 ? 1.243 18.398 1.291 1.00 71.56 159 THR A C 1
ATOM 1243 O O . THR A 1 159 ? 1.452 19.470 0.719 1.00 71.56 159 THR A O 1
ATOM 1246 N N . ALA A 1 160 ? 2.112 17.853 2.149 1.00 69.81 160 ALA A N 1
ATOM 1247 C CA . ALA A 1 160 ? 3.411 18.412 2.518 1.00 69.81 160 ALA A CA 1
ATOM 1248 C C . ALA A 1 160 ? 4.574 17.842 1.689 1.00 69.81 160 ALA A C 1
ATOM 1250 O O . ALA A 1 160 ? 5.705 18.317 1.815 1.00 69.81 160 ALA A O 1
ATOM 1251 N N . LEU A 1 161 ? 4.318 16.846 0.833 1.00 66.50 161 LEU A N 1
ATOM 1252 C CA . LEU A 1 161 ? 5.319 16.366 -0.113 1.00 66.50 161 LEU A CA 1
ATOM 1253 C C . LEU A 1 161 ? 5.675 17.499 -1.084 1.00 66.50 161 LEU A C 1
ATOM 1255 O O . LEU A 1 161 ? 4.795 18.286 -1.456 1.00 66.50 161 LEU A O 1
ATOM 1259 N N . PRO A 1 162 ? 6.949 17.614 -1.510 1.00 56.19 162 PRO A N 1
ATOM 1260 C CA . PRO A 1 162 ? 7.315 18.568 -2.542 1.00 56.19 162 PRO A CA 1
ATOM 1261 C C . PRO A 1 162 ? 6.443 18.267 -3.752 1.00 56.19 162 PRO A C 1
ATOM 1263 O O . PRO A 1 162 ? 6.622 17.227 -4.381 1.00 56.19 162 PRO A O 1
ATOM 1266 N N . LYS A 1 163 ? 5.468 19.147 -4.034 1.00 46.31 163 LYS A N 1
ATOM 1267 C CA . LYS A 1 163 ? 4.580 18.982 -5.182 1.00 46.31 163 LYS A CA 1
ATOM 1268 C C . LYS A 1 163 ? 5.489 18.853 -6.389 1.00 46.31 163 LYS A C 1
ATOM 1270 O O . LYS A 1 163 ? 6.178 19.829 -6.710 1.00 46.31 163 LYS A O 1
ATOM 1275 N N . PRO A 1 164 ? 5.560 17.678 -7.020 1.00 44.31 164 PRO A N 1
ATOM 1276 C CA . PRO A 1 164 ? 6.436 17.549 -8.153 1.00 44.31 164 PRO A CA 1
ATOM 1277 C C . PRO A 1 164 ? 5.938 18.533 -9.205 1.00 44.31 164 PRO A C 1
ATOM 1279 O O . PRO A 1 164 ? 4.750 18.550 -9.540 1.00 44.31 164 PRO A O 1
ATOM 1282 N N . MET A 1 165 ? 6.829 19.404 -9.690 1.00 35.12 165 MET A N 1
ATOM 1283 C CA . MET A 1 165 ? 6.538 20.160 -10.901 1.00 35.12 165 MET A CA 1
ATOM 1284 C C . MET A 1 165 ? 6.154 19.118 -11.954 1.00 35.12 165 MET A C 1
ATOM 1286 O O . MET A 1 165 ? 6.966 18.235 -12.239 1.00 35.12 165 MET A O 1
ATOM 1290 N N . PRO A 1 166 ? 4.930 19.143 -12.493 1.00 40.28 166 PRO A N 1
ATOM 1291 C CA . PRO A 1 166 ? 4.464 18.023 -13.278 1.00 40.28 166 PRO A CA 1
ATOM 1292 C C . PRO A 1 166 ? 5.235 18.028 -14.595 1.00 40.28 166 PRO A C 1
ATOM 1294 O O . PRO A 1 166 ? 5.032 18.907 -15.431 1.00 40.28 166 PRO A O 1
ATOM 1297 N N . MET A 1 167 ? 6.098 17.033 -14.811 1.00 34.22 167 MET A N 1
ATOM 1298 C CA . MET A 1 167 ? 6.755 16.848 -16.111 1.00 34.22 167 MET A CA 1
ATOM 1299 C C . MET A 1 167 ? 5.730 16.539 -17.222 1.00 34.22 167 MET A C 1
ATOM 1301 O O . MET A 1 167 ? 6.003 16.752 -18.400 1.00 34.22 167 MET A O 1
ATOM 1305 N N . VAL A 1 168 ? 4.504 16.148 -16.847 1.00 37.59 168 VAL A N 1
ATOM 1306 C CA . VAL A 1 168 ? 3.351 15.972 -17.745 1.00 37.59 168 VAL A CA 1
ATOM 1307 C C . VAL A 1 168 ? 2.571 17.281 -17.995 1.00 37.59 168 VAL A C 1
ATOM 1309 O O . VAL A 1 168 ? 1.875 17.391 -19.004 1.00 37.59 168 VAL A O 1
ATOM 1312 N N . LEU A 1 169 ? 2.739 18.339 -17.185 1.00 35.53 169 LEU A N 1
ATOM 1313 C CA . LEU A 1 169 ? 2.097 19.643 -17.451 1.00 35.53 169 LEU A CA 1
ATOM 1314 C C . LEU A 1 169 ? 2.861 20.530 -18.443 1.00 35.53 169 LEU A C 1
ATOM 1316 O O . LEU A 1 169 ? 2.350 21.580 -18.823 1.00 35.53 169 LEU A O 1
ATOM 1320 N N . MET A 1 170 ? 4.039 20.122 -18.924 1.00 33.56 170 MET A N 1
ATOM 1321 C CA . MET A 1 170 ? 4.777 20.904 -19.925 1.00 33.56 170 MET A CA 1
ATOM 1322 C C . MET A 1 170 ? 4.331 20.648 -21.377 1.00 33.56 170 MET A C 1
ATOM 1324 O O . MET A 1 170 ? 4.881 21.259 -22.292 1.00 33.56 170 MET A O 1
ATOM 1328 N N . ARG A 1 171 ? 3.339 19.773 -21.623 1.00 32.59 171 ARG A N 1
ATOM 1329 C CA . ARG A 1 171 ? 2.863 19.467 -22.991 1.00 32.59 171 ARG A CA 1
ATOM 1330 C C . ARG A 1 171 ? 1.356 19.522 -23.225 1.00 32.59 171 ARG A C 1
ATOM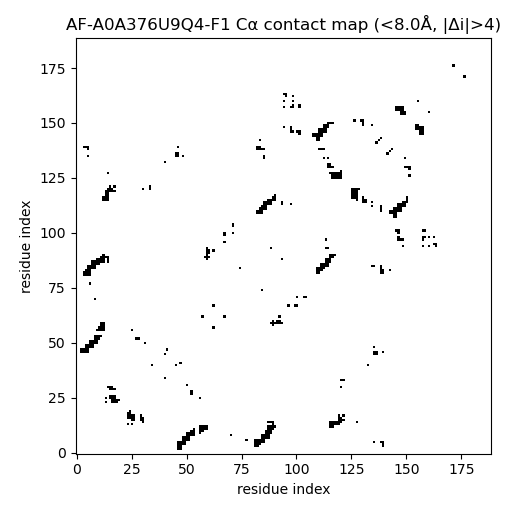 1332 O O . ARG A 1 171 ? 0.941 19.375 -24.372 1.00 32.59 171 ARG A O 1
ATOM 1339 N N . LEU A 1 172 ? 0.536 19.780 -22.208 1.00 38.88 172 LEU A N 1
ATOM 1340 C CA . LEU A 1 172 ? -0.906 19.931 -22.406 1.00 38.88 172 LEU A CA 1
ATOM 1341 C C . LEU A 1 172 ? -1.321 21.399 -22.257 1.00 38.88 172 LEU A C 1
ATOM 1343 O O . LEU A 1 172 ? -0.987 22.029 -21.253 1.00 38.88 172 LEU A O 1
ATOM 1347 N N . PRO A 1 173 ? -2.056 21.970 -23.230 1.00 41.28 173 PRO A N 1
ATOM 1348 C CA . PRO A 1 173 ? -2.551 23.333 -23.113 1.00 41.28 173 PRO A CA 1
ATOM 1349 C C . PRO A 1 173 ? -3.463 23.442 -21.887 1.00 41.28 173 PRO A C 1
ATOM 1351 O O . PRO A 1 173 ? -4.261 22.540 -21.630 1.00 41.28 173 PRO A O 1
ATOM 1354 N N . LEU A 1 174 ? -3.371 24.569 -21.172 1.00 44.06 174 LEU A N 1
ATOM 1355 C CA . LEU A 1 174 ? -4.095 24.915 -19.933 1.00 44.06 174 LEU A CA 1
ATOM 1356 C C . LEU A 1 174 ? -5.607 24.588 -19.971 1.00 44.06 174 LEU A C 1
ATOM 1358 O O . LEU A 1 174 ? -6.240 24.331 -18.950 1.00 44.06 174 LEU A O 1
ATOM 1362 N N . GLN A 1 175 ? -6.192 24.559 -21.168 1.00 41.50 175 GLN A N 1
ATOM 1363 C CA . GLN A 1 175 ? -7.587 24.198 -21.411 1.00 41.50 175 GLN A CA 1
ATOM 1364 C C . GLN A 1 175 ? -7.894 22.714 -21.141 1.00 41.50 175 GLN A C 1
ATOM 1366 O O . GLN A 1 175 ? -9.001 22.402 -20.718 1.00 41.50 175 GLN A O 1
ATOM 1371 N N . THR A 1 176 ? -6.931 21.809 -21.328 1.00 51.25 176 THR A N 1
ATOM 1372 C CA . THR A 1 176 ? -7.077 20.364 -21.062 1.00 51.25 176 THR A CA 1
ATOM 1373 C C . THR A 1 176 ? -7.106 20.087 -19.561 1.00 51.25 176 THR A C 1
ATOM 1375 O O . THR A 1 176 ? -7.942 19.318 -19.096 1.00 51.25 176 THR A O 1
ATOM 1378 N N . PHE A 1 177 ? -6.273 20.802 -18.797 1.00 46.16 177 PHE A N 1
ATOM 1379 C CA . PHE A 1 177 ? -6.272 20.776 -17.332 1.00 46.16 177 PHE A CA 1
ATOM 1380 C C . PHE A 1 177 ? -7.632 21.203 -16.763 1.00 46.16 177 PHE A C 1
ATOM 1382 O O . PHE A 1 177 ? -8.233 20.479 -15.976 1.00 46.16 177 PHE A O 1
ATOM 1389 N N . LEU A 1 178 ? -8.187 22.322 -17.244 1.00 45.28 178 LEU A N 1
ATOM 1390 C CA . LEU A 1 178 ? -9.519 22.788 -16.835 1.00 45.28 178 LEU A CA 1
ATOM 1391 C C . LEU A 1 178 ? -10.654 21.851 -17.275 1.00 45.28 178 LEU A C 1
ATOM 1393 O O . LEU A 1 178 ? -11.721 21.857 -16.663 1.00 45.28 178 LEU A O 1
ATOM 1397 N N . ARG A 1 179 ? -10.450 21.053 -18.328 1.00 44.47 179 ARG A N 1
ATOM 1398 C CA . ARG A 1 179 ? -11.447 20.101 -18.831 1.00 44.47 179 ARG A CA 1
ATOM 1399 C C . ARG A 1 179 ? -11.497 18.827 -17.987 1.00 44.47 179 ARG A C 1
ATOM 1401 O O . ARG A 1 179 ? -12.597 18.397 -17.661 1.00 44.47 179 ARG A O 1
ATOM 1408 N N . TYR A 1 180 ? -10.344 18.295 -17.576 1.00 45.06 180 TYR A N 1
ATOM 1409 C CA . TYR A 1 180 ? -10.274 17.207 -16.591 1.00 45.06 180 TYR A CA 1
ATOM 1410 C C . TYR A 1 180 ? -10.756 17.673 -15.214 1.00 45.06 180 TYR A C 1
ATOM 1412 O O . TYR A 1 180 ? -11.572 16.999 -14.599 1.00 45.06 180 TYR A O 1
ATOM 1420 N N . TRP A 1 181 ? -10.376 18.881 -14.785 1.00 43.06 181 TRP A N 1
ATOM 1421 C CA . TRP A 1 181 ? -10.865 19.461 -13.531 1.00 43.06 181 TRP A CA 1
ATOM 1422 C C . TRP A 1 181 ?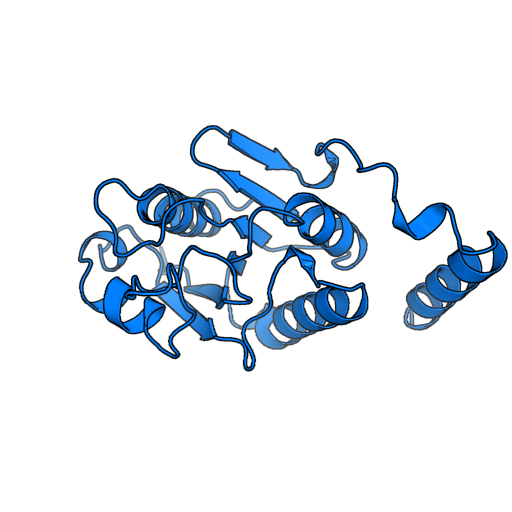 -12.392 19.635 -13.522 1.00 43.06 181 TRP A C 1
ATOM 1424 O O . TRP A 1 181 ? -13.052 19.287 -12.549 1.00 43.06 181 TRP A O 1
ATOM 1434 N N . LYS A 1 182 ? -12.990 20.109 -14.626 1.00 36.91 182 LYS A N 1
ATOM 1435 C CA . LYS A 1 182 ? -14.455 20.198 -14.746 1.00 36.91 182 LYS A CA 1
ATOM 1436 C C . LYS A 1 182 ? -15.140 18.834 -14.810 1.00 36.91 182 LYS A C 1
ATOM 1438 O O . LYS A 1 182 ? -16.250 18.737 -14.315 1.00 36.91 182 LYS A O 1
ATOM 1443 N N . LEU A 1 183 ? -14.522 17.806 -15.390 1.00 39.94 183 LEU A N 1
ATOM 1444 C CA . LEU A 1 183 ? -15.088 16.451 -15.406 1.00 39.94 183 LEU A CA 1
ATOM 1445 C C . LEU A 1 183 ? -15.097 15.815 -14.009 1.00 39.94 183 LEU A C 1
ATOM 1447 O O . LEU A 1 183 ? -16.092 15.193 -13.651 1.00 39.94 183 LEU A O 1
ATOM 1451 N N . VAL A 1 184 ? -14.065 16.055 -13.195 1.00 41.38 184 VAL A N 1
ATOM 1452 C CA . VAL A 1 184 ? -14.028 15.613 -11.790 1.00 41.38 184 VAL A CA 1
ATOM 1453 C C . VAL A 1 184 ? -15.037 16.397 -10.933 1.00 41.38 184 VAL A C 1
ATOM 1455 O O . VAL A 1 184 ? -15.715 15.812 -10.098 1.00 41.38 184 VAL A O 1
ATOM 1458 N N . SER A 1 185 ? -15.261 17.691 -11.205 1.00 33.56 185 SER A N 1
ATOM 1459 C CA . SER A 1 185 ? -16.310 18.479 -10.528 1.00 33.56 185 SER A CA 1
ATOM 1460 C C . SER A 1 185 ? -17.749 18.224 -11.020 1.00 33.56 185 SER A C 1
ATOM 1462 O O . SER A 1 185 ? -18.680 18.767 -10.433 1.00 33.56 185 SER A O 1
ATOM 1464 N N . ILE A 1 186 ? -17.970 17.443 -12.087 1.00 36.59 186 ILE A N 1
ATOM 1465 C CA . ILE A 1 186 ? -19.321 17.151 -12.617 1.00 36.59 186 ILE A CA 1
ATOM 1466 C C . ILE A 1 186 ? -19.978 15.942 -11.929 1.00 36.59 186 ILE A C 1
ATOM 1468 O O . ILE A 1 186 ? -21.193 15.791 -12.017 1.00 36.59 186 ILE A O 1
ATOM 1472 N N . PHE A 1 187 ? -19.233 15.145 -11.161 1.00 32.03 187 PHE A N 1
ATOM 1473 C CA . PHE A 1 187 ? -19.807 14.094 -10.307 1.00 32.03 187 PHE A CA 1
ATOM 1474 C C . PHE A 1 187 ? -20.141 14.570 -8.880 1.00 32.03 187 PHE A C 1
ATOM 1476 O O . PHE A 1 187 ? -20.411 13.756 -8.003 1.00 32.03 187 PHE A O 1
ATOM 1483 N N . VAL A 1 188 ? -20.182 15.890 -8.660 1.00 40.56 188 VAL A N 1
ATOM 1484 C CA . VAL A 1 188 ? -20.682 16.520 -7.430 1.00 40.56 188 VAL A CA 1
ATOM 1485 C C . VAL A 1 188 ? -22.173 16.851 -7.593 1.00 40.56 188 VAL A C 1
ATOM 1487 O O . VAL A 1 188 ? -22.528 17.990 -7.897 1.00 40.56 188 VAL A O 1
ATOM 1490 N N . VAL A 1 189 ? -23.033 15.843 -7.407 1.00 35.91 189 VAL A N 1
ATOM 1491 C CA . VAL A 1 189 ? -24.396 15.959 -6.842 1.00 35.91 189 VAL A CA 1
ATOM 1492 C C . VAL A 1 189 ? -24.657 14.726 -5.991 1.00 35.91 189 VAL A C 1
ATOM 1494 O O . VAL A 1 189 ? -24.453 13.611 -6.519 1.00 35.91 189 VAL A O 1
#

Organism: Escherichia coli (NCBI:txid562)

pLDDT: mean 85.35, std 19.89, range [32.03, 98.81]

Solvent-accessible surface area (backbone atoms only — not comparable to full-atom values): 10615 Å² total; per-residue (Å²): 130,84,83,40,39,33,39,30,43,37,44,29,28,41,27,42,27,42,87,53,99,92,42,76,40,85,45,90,68,42,46,62,57,52,54,74,73,39,67,80,65,71,36,90,90,40,45,48,71,47,79,48,74,44,86,74,62,42,57,34,86,74,65,49,73,67,54,51,49,51,53,52,49,53,50,60,75,47,48,88,82,34,61,18,39,34,37,34,31,16,70,84,34,42,70,56,50,32,38,52,47,50,70,70,50,70,88,48,82,42,14,34,36,36,32,41,22,91,36,25,43,87,44,90,89,26,52,17,49,58,26,52,54,48,49,50,44,36,35,62,77,58,62,50,52,45,38,27,38,43,46,93,90,46,77,44,52,22,88,74,46,82,76,70,78,56,82,72,62,78,77,54,61,72,67,56,59,55,49,54,52,49,56,64,59,65,73,74,124

Foldseek 3Di:
DDAFEEEEEQQAAQQQWDQDPVGTDHDPCSNVVLCVVDCLCVDPLFGHYDYDYDVVRDALVPDDVVVLVVVLVVCVVCVVVGQAYEYEHHDPCQLVSLLSSQVLDPPQPAEYEYEYWPHYNNDDPTQSVVQVRVSRNCRRPVTDSGRWYTGPVDIGGSVPPPNPPPPVVVPDPPVVVVVVVVVSVVPPD

InterPro domains:
  IPR006034 Asparaginase/glutaminase-like [PIRSF001220] (2-158)
  IPR006034 Asparaginase/glutaminase-like [PR00139] (6-17)
  IPR006034 Asparaginase/glutaminase-like [PR00139] (83-101)
  IPR006034 Asparaginase/glutaminase-like [PS51732] (4-189)
  IPR006034 Asparaginase/glutaminase-like [PTHR11707] (3-150)
  IPR006034 Asparaginase/glutaminase-like [SM00870] (5-187)
  IPR020827 Asparaginase/glutaminase, active site 1 [PS00144] (8-16)
  IPR027474 L-asparaginase, N-terminal [PF00710] (6-160)
  IPR027475 Asparaginase/glutaminase, active site 2 [PS00917] (84-94)
  IPR036152 Asparaginase/glutaminase-like superfamily [SSF53774] (3-150)
  IPR037152 L-asparaginase, N-terminal domain superfa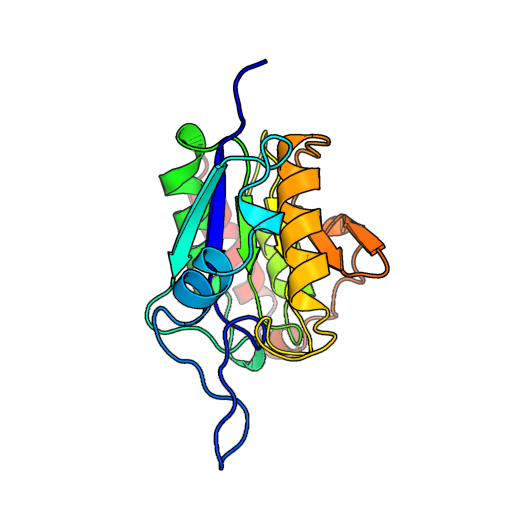mily [G3DSA:3.40.50.1170] (1-163)

Radius of gyration: 16.8 Å; Cα contacts (8 Å, |Δi|>4): 312; chains: 1; bounding box: 43×42×45 Å

Secondary structure (DSSP, 8-state):
-PPPEEEEEEEESGGGEEEETTEEEE-TTHHHHHHHT-GGGGSTTSPEEEEEEEEEEEPGGG--HHHHHHHHHHHHHTTTT-SEEEEE--TTTHHHHHHHHHHHSTT--S-EEEE--SS-TTSTT-HHHHHHHHHHHHHHHS--SSEEEEETTEEEEGGGS-----TTTTSS-HHHHHHHHHHHGGG--

Mean predicted aligned error: 8.05 Å